Protein AF-A0A0K9PWZ7-F1 (afdb_monomer)

Radius of gyration: 26.38 Å; Cα contacts (8 Å, |Δi|>4): 104; chains: 1; bounding box: 66×53×67 Å

Nearest PDB structures (foldseek):
  2q12-assembly1_A-2  TM=2.811E-01  e=1.860E+00  Homo sapiens
  8jj5-assembly1_D  TM=2.972E-01  e=3.293E+00  Sus scrofa
  8fmv-assembly1_C  TM=2.951E-01  e=6.810E+00  Bacillus subtilis subsp. subtilis str. 168
  8otz-assembly1_DS  TM=2.915E-01  e=9.794E+00  Bos taurus

Solvent-accessible surface area (backbone atoms only — not comparable to full-atom values): 11684 Å² total; per-residue (Å²): 120,65,66,66,55,48,51,56,46,50,56,50,50,56,64,65,70,55,79,84,75,89,66,91,72,95,70,99,66,75,97,72,85,71,94,77,66,79,75,53,70,70,58,53,53,52,50,54,50,50,48,52,54,50,49,54,49,52,51,53,50,52,50,49,54,56,41,49,53,47,51,54,50,41,53,53,51,53,50,50,50,54,47,42,72,76,40,71,59,73,50,72,79,59,38,76,38,62,92,82,46,59,71,67,59,54,52,50,52,52,52,51,44,42,51,29,48,52,34,37,44,53,27,71,72,42,95,54,84,73,27,60,54,37,44,51,50,18,43,52,51,19,49,52,48,23,52,53,46,52,56,56,48,73,70,42,98,65,84,58,75,90,53,50,55,67,29,45,46,47,33,49,54,34,50,52,53,52,51,51,53,48,52,55,53,50,54,51,49,53,51,51,50,54,52,49,55,54,52,57,61,74,78,106

Sequence (204 aa):
MGIFTMMNNLTKIWRRSSPVRESGGRDEGLPLRDDCLPMETQEQEKMVKYFEDKHAKDCRQWRGIFGGILVCYIGFLLYSIIHHVLNPWDLRYHAYFMEYVESSLVIFADILAVMCCIMSIKGLRHGSISYKKWFWYSCYISLFLATFWLYHMTKLPKFRWEIIWLPFGPLSGSGICLYVDHLLTESNKELQLLRNSMYEFKFK

pLDDT: mean 73.45, std 15.53, range [32.03, 90.25]

Structure (mmCIF, N/CA/C/O backbone):
data_AF-A0A0K9PWZ7-F1
#
_entry.id   AF-A0A0K9PWZ7-F1
#
loop_
_atom_site.group_PDB
_atom_site.id
_atom_site.type_symbol
_atom_site.label_atom_id
_atom_site.label_alt_id
_atom_site.label_comp_id
_atom_site.label_asym_id
_atom_site.label_entity_id
_atom_site.label_seq_id
_atom_site.pdbx_PDB_ins_code
_atom_site.Cartn_x
_atom_site.Cartn_y
_atom_site.Cartn_z
_atom_site.occupancy
_atom_site.B_iso_or_equiv
_atom_site.auth_seq_id
_atom_site.auth_comp_id
_atom_site.auth_asym_id
_atom_site.auth_atom_id
_atom_site.pdbx_PDB_model_num
ATOM 1 N N . MET A 1 1 ? -12.912 -13.970 4.716 1.00 42.28 1 MET A N 1
ATOM 2 C CA . MET A 1 1 ? -12.657 -15.192 5.521 1.00 42.28 1 MET A CA 1
ATOM 3 C C . MET A 1 1 ? -12.795 -14.986 7.042 1.00 42.28 1 MET A C 1
ATOM 5 O O . MET A 1 1 ? -13.107 -15.947 7.735 1.00 42.28 1 MET A O 1
ATOM 9 N N . GLY A 1 2 ? -12.586 -13.775 7.589 1.00 46.97 2 GLY A N 1
ATOM 10 C CA . GLY A 1 2 ? -12.630 -13.526 9.045 1.00 46.97 2 GLY A CA 1
ATOM 11 C C . GLY A 1 2 ? -14.024 -13.576 9.687 1.00 46.97 2 GLY A C 1
ATOM 12 O O . GLY A 1 2 ? -14.181 -14.206 10.723 1.00 46.97 2 GLY A O 1
ATOM 13 N N . 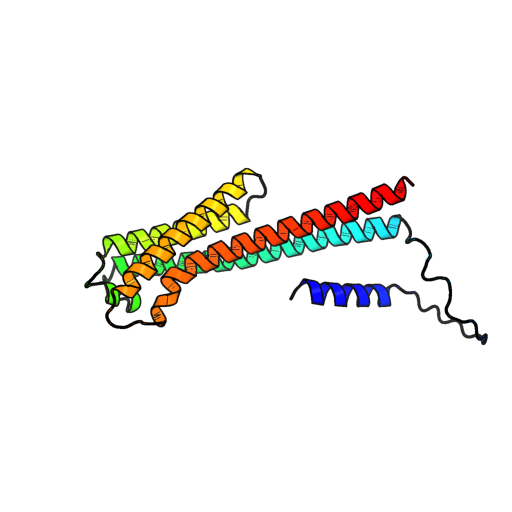ILE A 1 3 ? -15.048 -13.008 9.041 1.00 46.53 3 ILE A N 1
ATOM 14 C CA . ILE A 1 3 ? -16.402 -12.876 9.619 1.00 46.53 3 ILE A CA 1
ATOM 15 C C . ILE A 1 3 ? -17.103 -14.236 9.769 1.00 46.53 3 ILE A C 1
ATOM 17 O O . ILE A 1 3 ? -17.662 -14.531 10.815 1.00 46.53 3 ILE A O 1
ATOM 21 N N . PHE A 1 4 ? -17.003 -15.119 8.770 1.00 38.00 4 PHE A N 1
ATOM 22 C CA . PHE A 1 4 ? -17.637 -16.445 8.829 1.00 38.00 4 PHE A CA 1
ATOM 23 C C . PHE A 1 4 ? -16.992 -17.353 9.888 1.00 38.00 4 PHE A C 1
ATOM 25 O O . PHE A 1 4 ? -17.667 -18.074 10.618 1.00 38.00 4 PHE A O 1
ATOM 32 N N . THR A 1 5 ? -15.668 -17.260 10.032 1.00 47.66 5 THR A N 1
ATOM 33 C CA . THR A 1 5 ? -14.917 -17.985 11.066 1.00 47.66 5 THR A CA 1
ATOM 34 C C . THR A 1 5 ? -15.211 -17.419 12.459 1.00 47.66 5 THR A C 1
ATOM 36 O O . THR A 1 5 ? -15.316 -18.172 13.425 1.00 47.66 5 THR A O 1
ATOM 39 N N . MET A 1 6 ? -15.411 -16.102 12.559 1.00 48.25 6 MET A N 1
ATOM 40 C CA . MET A 1 6 ? -15.840 -15.415 13.776 1.00 48.25 6 MET A CA 1
ATOM 41 C C . MET A 1 6 ? -17.261 -15.829 14.178 1.00 48.25 6 MET A C 1
ATOM 43 O O . MET A 1 6 ? -17.472 -16.169 15.335 1.00 48.25 6 MET A O 1
ATOM 47 N N . MET A 1 7 ? -18.199 -15.929 13.233 1.00 47.44 7 MET A N 1
ATOM 48 C CA . MET A 1 7 ? -19.585 -16.357 13.475 1.00 47.44 7 MET A CA 1
ATOM 49 C C . MET A 1 7 ? -19.691 -17.835 13.889 1.00 47.44 7 MET A C 1
ATOM 51 O O . MET A 1 7 ? -20.443 -18.187 14.801 1.00 47.44 7 MET A O 1
ATOM 55 N N . ASN A 1 8 ? -18.855 -18.699 13.308 1.00 54.28 8 ASN A N 1
ATOM 56 C CA . ASN A 1 8 ? -18.723 -20.091 13.748 1.00 54.28 8 ASN A CA 1
ATOM 57 C C . ASN A 1 8 ? -18.068 -20.221 15.131 1.00 54.28 8 ASN A C 1
ATOM 59 O O . ASN A 1 8 ? -18.405 -21.125 15.890 1.00 54.28 8 ASN A O 1
ATOM 63 N N . ASN A 1 9 ? -17.152 -19.322 15.496 1.00 56.56 9 ASN A N 1
ATOM 64 C CA . ASN A 1 9 ? -16.615 -19.289 16.857 1.00 56.56 9 ASN A CA 1
ATOM 65 C C . ASN A 1 9 ? -17.626 -18.726 17.860 1.00 56.56 9 ASN A C 1
ATOM 67 O O . ASN A 1 9 ? -17.695 -19.239 18.970 1.00 56.56 9 ASN A O 1
ATOM 71 N N . LEU A 1 10 ? -18.438 -17.739 17.471 1.00 57.41 10 LEU A N 1
ATOM 72 C CA . LEU A 1 10 ? -19.523 -17.189 18.290 1.00 57.41 10 LEU A CA 1
ATOM 73 C C . LEU A 1 10 ? -20.546 -18.269 18.648 1.00 57.41 10 LEU A C 1
ATOM 75 O O . LEU A 1 10 ? -20.837 -18.465 19.822 1.00 57.41 10 LEU A O 1
ATOM 79 N N . THR A 1 11 ? -21.008 -19.044 17.665 1.00 56.75 11 THR A N 1
ATOM 80 C CA . THR A 1 11 ? -21.926 -20.177 17.899 1.00 56.75 11 THR A CA 1
ATOM 81 C C . THR A 1 11 ? -21.298 -21.278 18.754 1.00 56.75 11 THR A C 1
ATOM 83 O O . THR A 1 11 ? -21.985 -21.926 19.544 1.00 56.75 11 THR A O 1
ATOM 86 N N . LYS A 1 12 ? -19.982 -21.483 18.645 1.00 59.56 12 LYS A N 1
ATOM 87 C CA . LYS A 1 12 ? -19.250 -22.488 19.425 1.00 59.56 12 LYS A CA 1
ATOM 88 C C . LYS A 1 12 ? -18.986 -22.050 20.867 1.00 59.56 12 LYS A C 1
ATOM 90 O O . LYS A 1 12 ? -19.058 -22.887 21.760 1.00 59.56 12 LYS A O 1
ATOM 95 N N . ILE A 1 13 ? -18.696 -20.769 21.095 1.00 61.53 13 ILE A N 1
ATOM 96 C CA . ILE A 1 13 ? -18.541 -20.175 22.432 1.00 61.53 13 ILE A CA 1
ATOM 97 C C . ILE A 1 13 ? -19.902 -20.127 23.126 1.00 61.53 13 ILE A C 1
ATOM 99 O O . ILE A 1 13 ? -19.994 -20.581 24.260 1.00 61.53 13 ILE A O 1
ATOM 103 N N . TRP A 1 14 ? -20.952 -19.717 22.408 1.00 51.78 14 TRP A N 1
ATOM 104 C CA . TRP A 1 14 ? -22.342 -19.748 22.873 1.00 51.78 14 TRP A CA 1
ATOM 105 C C . TRP A 1 14 ? -22.771 -21.156 23.315 1.00 51.78 14 TRP A C 1
ATOM 107 O O . TRP A 1 14 ? -23.288 -21.335 24.412 1.00 51.78 14 TRP A O 1
ATOM 117 N N . ARG A 1 15 ? -22.434 -22.190 22.528 1.00 47.88 15 ARG A N 1
ATOM 118 C CA . ARG A 1 15 ? -22.699 -23.596 22.890 1.00 47.88 15 ARG A CA 1
ATOM 119 C C . ARG A 1 15 ? -21.893 -24.077 24.106 1.00 47.88 15 ARG A C 1
ATOM 121 O O . ARG A 1 15 ? -22.282 -25.047 24.746 1.00 47.88 15 ARG A O 1
ATOM 128 N N . ARG A 1 16 ? -20.750 -23.450 24.404 1.00 43.00 16 ARG A N 1
ATOM 129 C CA . ARG A 1 16 ? -19.829 -23.865 25.478 1.00 43.00 16 ARG A CA 1
ATOM 130 C C . ARG A 1 16 ? -20.103 -23.160 26.808 1.00 43.00 16 ARG A C 1
ATOM 132 O O . ARG A 1 16 ? -19.699 -23.681 27.840 1.00 43.00 16 ARG A O 1
ATOM 139 N N . SER A 1 17 ? -20.756 -21.998 26.781 1.00 41.19 17 SER A N 1
ATOM 140 C CA . SER A 1 17 ? -21.210 -21.271 27.971 1.00 41.19 17 SER A CA 1
ATOM 141 C C . SER A 1 17 ? -22.552 -21.768 28.515 1.00 41.19 17 SER A C 1
ATOM 143 O O . SER A 1 17 ? -22.877 -21.437 29.648 1.00 41.19 17 SER A O 1
ATOM 145 N N . SER A 1 18 ? -23.313 -22.578 27.764 1.00 39.69 18 SER A N 1
ATOM 146 C CA . SER A 1 18 ? -24.487 -23.271 28.309 1.00 39.69 18 SER A CA 1
ATOM 147 C C . SER A 1 18 ? -24.054 -24.268 29.392 1.00 39.69 18 SER A C 1
ATOM 149 O O . SER A 1 18 ? -23.325 -25.218 29.083 1.00 39.69 18 SER A O 1
ATOM 151 N N . PRO A 1 19 ? -24.492 -24.101 30.651 1.00 39.91 19 PRO A N 1
ATOM 152 C CA . PRO A 1 19 ? -24.211 -25.064 31.697 1.00 39.91 19 PRO A CA 1
ATOM 153 C C . PRO A 1 19 ? -25.070 -26.303 31.437 1.00 39.91 19 PRO A C 1
ATOM 155 O O . PRO A 1 19 ? -26.262 -26.324 31.735 1.00 39.91 19 PRO A O 1
ATOM 158 N N . VAL A 1 20 ? -24.471 -27.357 30.880 1.00 42.38 20 VAL A N 1
ATOM 159 C CA . VAL A 1 20 ? -25.064 -28.699 30.928 1.00 42.38 20 VAL A CA 1
ATOM 160 C C . VAL A 1 20 ? -24.989 -29.149 32.381 1.00 42.38 20 VAL A C 1
ATOM 162 O O . VAL A 1 20 ? -23.991 -29.700 32.841 1.00 42.38 20 VAL A O 1
ATOM 165 N N . ARG A 1 21 ? -26.034 -28.825 33.139 1.00 37.34 21 ARG A N 1
ATOM 166 C CA . ARG A 1 21 ? -26.238 -29.323 34.491 1.00 37.34 21 ARG A CA 1
ATOM 167 C C . ARG A 1 21 ? -26.750 -30.755 34.351 1.00 37.34 21 ARG A C 1
ATOM 169 O O . ARG A 1 21 ? -27.938 -30.975 34.143 1.00 37.34 21 ARG A O 1
ATOM 176 N N . GLU A 1 22 ? -25.832 -31.720 34.403 1.00 42.28 22 GLU A N 1
ATOM 177 C CA . GLU A 1 22 ? -26.170 -33.125 34.638 1.00 42.28 22 GLU A CA 1
ATOM 178 C C . GLU A 1 22 ? -26.977 -33.213 35.938 1.00 42.28 22 GLU A C 1
ATOM 180 O O . GLU A 1 22 ? -26.445 -33.075 37.037 1.00 42.28 22 GLU A O 1
ATOM 185 N N . SER A 1 23 ? -28.282 -33.425 35.818 1.00 32.03 23 SER A N 1
ATOM 186 C CA . SER A 1 23 ? -29.089 -33.963 36.902 1.00 32.03 23 SER A CA 1
ATOM 187 C C . SER A 1 23 ? -30.012 -34.997 36.291 1.00 32.03 23 SER A C 1
ATOM 189 O O . SER A 1 23 ? -30.939 -34.670 35.555 1.00 32.03 23 SER A O 1
ATOM 191 N N . GLY A 1 24 ? -29.705 -36.263 36.565 1.00 36.47 24 GLY A N 1
ATOM 192 C CA . GLY A 1 24 ? -30.582 -37.373 36.243 1.00 36.47 24 GLY A CA 1
ATOM 193 C C . GLY A 1 24 ? -31.938 -37.201 36.922 1.00 36.47 24 GLY A C 1
ATOM 194 O O . GLY A 1 24 ? -32.027 -36.769 38.070 1.00 36.47 24 GLY A O 1
ATOM 195 N N . GLY A 1 25 ? -32.990 -37.557 36.197 1.00 32.59 25 GLY A N 1
ATOM 196 C CA . GLY A 1 25 ? -34.355 -37.526 36.697 1.00 32.59 25 GLY A CA 1
ATOM 197 C C . GLY A 1 25 ? -35.323 -37.388 35.540 1.00 32.59 25 GLY A C 1
ATOM 198 O O . GLY A 1 25 ? -35.406 -36.333 34.932 1.00 32.59 25 GLY A O 1
ATOM 199 N N . ARG A 1 26 ? -36.000 -38.494 35.224 1.00 40.16 26 ARG A N 1
ATOM 200 C CA . ARG A 1 26 ? -37.183 -38.558 34.364 1.00 40.16 26 ARG A CA 1
ATOM 201 C C . ARG A 1 26 ? -38.105 -37.374 34.647 1.00 40.16 26 ARG A C 1
ATOM 203 O O . ARG A 1 26 ? -38.564 -37.267 35.773 1.00 40.16 26 ARG A O 1
ATOM 210 N N . ASP A 1 27 ? -38.361 -36.557 33.635 1.00 35.66 27 ASP A N 1
ATOM 211 C CA . ASP A 1 27 ? -39.697 -36.078 33.293 1.00 35.66 27 ASP A CA 1
ATOM 212 C C . ASP A 1 27 ? -39.654 -35.442 31.900 1.00 35.66 27 ASP A C 1
ATOM 214 O O . ASP A 1 27 ? -38.794 -34.623 31.572 1.00 35.66 27 ASP A O 1
ATOM 218 N N . GLU A 1 28 ? -40.568 -35.898 31.050 1.00 43.00 28 GLU A N 1
ATOM 219 C CA . GLU A 1 28 ? -40.783 -35.435 29.685 1.00 43.00 28 GLU A CA 1
ATOM 220 C C . GLU A 1 28 ? -41.393 -34.024 29.709 1.00 43.00 28 GLU A C 1
ATOM 222 O O . GLU A 1 28 ? -42.597 -33.832 29.562 1.00 43.00 28 GLU A O 1
ATOM 227 N N . GLY A 1 29 ? -40.552 -33.015 29.933 1.00 35.50 29 GLY A N 1
ATOM 228 C CA . GLY A 1 29 ? -40.880 -31.605 29.747 1.00 35.50 29 GLY A CA 1
ATOM 229 C C . GLY A 1 29 ? -40.229 -31.086 28.468 1.00 35.50 29 GLY A C 1
ATOM 230 O O . GLY A 1 29 ? -39.007 -31.091 28.347 1.00 35.50 29 GLY A O 1
ATOM 231 N N . LEU A 1 30 ? -41.042 -30.656 27.502 1.00 38.50 30 LEU A N 1
ATOM 232 C CA . LEU A 1 30 ? -40.606 -29.978 26.274 1.00 38.50 30 LEU A CA 1
ATOM 233 C C . LEU A 1 30 ? -39.556 -28.886 26.580 1.00 38.50 30 LEU A C 1
ATOM 235 O O . LEU A 1 30 ? -39.732 -28.166 27.565 1.00 38.50 30 LEU A O 1
ATOM 239 N N . PRO A 1 31 ? -38.518 -28.682 25.736 1.00 41.91 31 PRO A N 1
ATOM 240 C CA . PRO A 1 31 ? -37.543 -27.612 25.913 1.00 41.91 31 PRO A CA 1
ATOM 241 C C . PRO A 1 31 ? -38.187 -26.303 25.458 1.00 41.91 31 PRO A C 1
ATOM 243 O O . PRO A 1 31 ? -37.906 -25.767 24.390 1.00 41.91 31 PRO A O 1
ATOM 246 N N . LEU A 1 32 ? -39.141 -25.817 26.235 1.00 45.31 32 LEU A N 1
ATOM 247 C CA . LEU A 1 32 ? -39.632 -24.465 26.112 1.00 45.31 32 LEU A CA 1
ATOM 248 C C . LEU A 1 32 ? -39.287 -23.761 27.411 1.00 45.31 32 LEU A C 1
ATOM 250 O O . LEU A 1 32 ? -39.756 -24.168 28.472 1.00 45.31 32 LEU A O 1
ATOM 254 N N . ARG A 1 33 ? -38.608 -22.619 27.254 1.00 43.66 33 ARG A N 1
ATOM 255 C CA . ARG A 1 33 ? -38.757 -21.447 28.126 1.00 43.66 33 ARG A CA 1
ATOM 256 C C . ARG A 1 33 ? -37.735 -21.280 29.258 1.00 43.66 33 ARG A C 1
ATOM 258 O O . ARG A 1 33 ? -38.123 -20.863 30.335 1.00 43.66 33 ARG A O 1
ATOM 265 N N . ASP A 1 34 ? -36.446 -21.474 28.978 1.00 40.88 34 ASP A N 1
ATOM 266 C CA . ASP A 1 34 ? -35.377 -20.791 29.742 1.00 40.88 34 ASP A CA 1
ATOM 267 C C . ASP A 1 34 ? -34.297 -20.121 28.862 1.00 40.88 34 ASP A C 1
ATOM 269 O O . ASP A 1 34 ? -33.540 -19.282 29.340 1.00 40.88 34 ASP A O 1
ATOM 273 N N . ASP A 1 35 ? -34.302 -20.346 27.542 1.00 46.81 35 ASP A N 1
ATOM 274 C CA . ASP A 1 35 ? -33.387 -19.689 26.583 1.00 46.81 35 ASP A CA 1
ATOM 275 C C . ASP A 1 35 ? -33.685 -18.190 26.340 1.00 46.81 35 ASP A C 1
ATOM 277 O O . ASP A 1 35 ? -33.050 -17.544 25.507 1.00 46.81 35 ASP A O 1
ATOM 281 N N . CYS A 1 36 ? -34.673 -17.626 27.043 1.00 47.34 36 CYS A N 1
ATOM 282 C CA . CYS A 1 36 ? -35.174 -16.261 26.851 1.00 47.34 36 CYS A CA 1
ATOM 283 C C . CYS A 1 36 ? -34.948 -15.341 28.062 1.00 47.34 36 CYS A C 1
ATOM 285 O O . CYS A 1 36 ? -35.528 -14.254 28.109 1.00 47.34 36 CYS A O 1
ATOM 287 N N . LEU A 1 37 ? -34.144 -15.750 29.047 1.00 51.44 37 LEU A N 1
ATOM 288 C CA . LEU A 1 37 ? -33.744 -14.841 30.119 1.00 51.44 37 LEU A CA 1
ATOM 289 C C . LEU A 1 37 ? -32.800 -13.769 29.546 1.00 51.44 37 LEU A C 1
ATOM 291 O O . LEU A 1 37 ? -31.805 -14.118 28.907 1.00 51.44 37 LEU A O 1
ATOM 295 N N . PRO A 1 38 ? -33.106 -12.469 29.727 1.00 55.72 38 PRO A N 1
ATOM 296 C CA . PRO A 1 38 ? -32.216 -11.407 29.285 1.00 55.72 38 PRO A CA 1
ATOM 297 C C . PRO A 1 38 ? -30.858 -11.606 29.959 1.00 55.72 38 PRO A C 1
ATOM 299 O O . PRO A 1 38 ? -30.777 -11.758 31.177 1.00 55.72 38 PRO A O 1
ATOM 302 N N . MET A 1 39 ? -29.807 -11.656 29.142 1.00 62.41 39 MET A N 1
ATOM 303 C CA . MET A 1 39 ? -28.436 -11.872 29.595 1.00 62.41 39 MET A CA 1
ATOM 304 C C . MET A 1 39 ? -28.080 -10.878 30.705 1.00 62.41 39 MET A C 1
ATOM 306 O O . MET A 1 39 ? -28.424 -9.696 30.627 1.00 62.41 39 MET A O 1
ATOM 310 N N . GLU A 1 40 ? -27.403 -11.356 31.748 1.00 68.31 40 GLU A N 1
ATOM 311 C CA . GLU A 1 40 ? -27.068 -10.530 32.902 1.00 68.31 40 GLU A CA 1
ATOM 312 C C . GLU A 1 40 ? -26.187 -9.346 32.464 1.00 68.31 40 GLU A C 1
ATOM 314 O O . GLU A 1 40 ? -25.235 -9.496 31.691 1.00 68.31 40 GLU A O 1
ATOM 319 N N . THR A 1 41 ? -26.489 -8.141 32.952 1.00 70.12 41 THR A N 1
ATOM 320 C CA . THR A 1 41 ? -25.891 -6.886 32.454 1.00 70.12 41 THR A CA 1
ATOM 321 C C . THR A 1 41 ? -24.362 -6.873 32.594 1.00 70.12 41 THR A C 1
ATOM 323 O O . THR A 1 41 ? -23.651 -6.312 31.762 1.00 70.12 41 THR A O 1
ATOM 326 N N . GLN A 1 42 ? -23.844 -7.550 33.623 1.00 72.44 42 GLN A N 1
ATOM 327 C CA . GLN A 1 42 ? -22.413 -7.759 33.855 1.00 72.44 42 GLN A CA 1
ATOM 328 C C . GLN A 1 42 ? -21.752 -8.652 32.796 1.00 72.44 42 GLN A C 1
ATOM 330 O O . GLN A 1 42 ? -20.606 -8.408 32.411 1.00 72.44 42 GLN A O 1
ATOM 335 N N . GLU A 1 43 ? -22.438 -9.697 32.335 1.00 74.75 43 GLU A N 1
ATOM 336 C CA . GLU A 1 43 ? -21.924 -10.602 31.303 1.00 74.75 43 GLU A CA 1
ATOM 337 C C . GLU A 1 43 ? -21.914 -9.922 29.933 1.00 74.75 43 GLU A C 1
ATOM 339 O O . GLU A 1 43 ? -20.943 -10.051 29.182 1.00 74.75 43 GLU A O 1
ATOM 344 N N . GLN A 1 44 ? -22.932 -9.108 29.650 1.00 71.88 44 GLN A N 1
ATOM 345 C CA . GLN A 1 44 ? -23.012 -8.318 28.425 1.00 71.88 44 GLN A CA 1
ATOM 346 C C . GLN A 1 44 ? -21.892 -7.263 28.342 1.00 71.88 44 GLN A C 1
ATOM 348 O O . GLN A 1 44 ? -21.214 -7.173 27.318 1.00 71.88 44 GLN A O 1
ATOM 353 N N . GLU A 1 45 ? -21.616 -6.523 29.424 1.00 79.19 45 GLU A N 1
ATOM 354 C CA . GLU A 1 45 ? -20.512 -5.546 29.466 1.00 79.19 45 GLU A CA 1
ATOM 355 C C . GLU A 1 45 ? -19.135 -6.222 29.297 1.00 79.19 45 GLU A C 1
ATOM 357 O O . GLU A 1 45 ? -18.273 -5.721 28.564 1.00 79.19 45 GLU A O 1
ATOM 362 N N . LYS A 1 46 ? -18.928 -7.397 29.913 1.00 82.38 46 LYS A N 1
ATOM 363 C CA . LYS A 1 46 ? -17.702 -8.200 29.734 1.00 82.38 46 LYS A CA 1
ATOM 364 C C . LYS A 1 46 ? -17.540 -8.670 28.290 1.00 82.38 46 LYS A C 1
ATOM 366 O O . LYS A 1 46 ? -16.425 -8.645 27.766 1.00 82.38 46 LYS A O 1
ATOM 371 N N . MET A 1 47 ? -18.634 -9.068 27.645 1.00 80.81 47 MET A N 1
ATOM 372 C CA . MET A 1 47 ? -18.631 -9.510 26.255 1.00 80.81 47 MET A CA 1
ATOM 373 C C . MET A 1 47 ? -18.292 -8.360 25.294 1.00 80.81 47 MET A C 1
ATOM 375 O O . MET A 1 47 ? -17.425 -8.523 24.436 1.00 80.81 47 MET A O 1
ATOM 379 N N . VAL A 1 48 ? -18.894 -7.178 25.477 1.00 82.12 48 VAL A N 1
ATOM 380 C CA . VAL A 1 48 ? -18.576 -5.977 24.679 1.00 82.12 48 VAL A CA 1
ATOM 381 C C . VAL A 1 48 ? -17.104 -5.599 24.833 1.00 82.12 48 VAL A C 1
ATOM 383 O O . VAL A 1 48 ? -16.411 -5.403 23.835 1.00 82.12 48 VAL A O 1
ATOM 386 N N . LYS A 1 49 ? -16.591 -5.574 26.067 1.00 81.88 49 LYS A N 1
ATOM 387 C CA . LYS A 1 49 ? -15.181 -5.259 26.332 1.00 8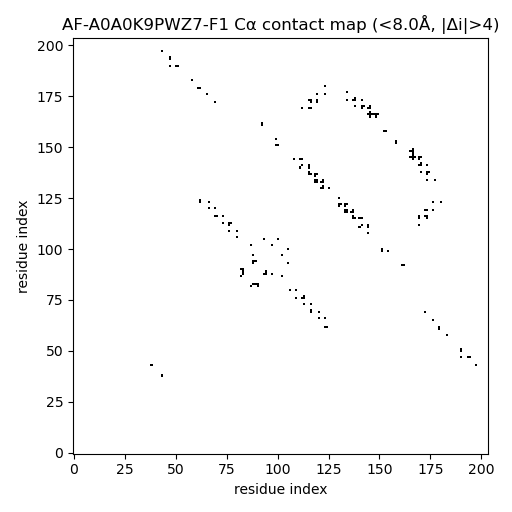1.88 49 LYS A CA 1
ATOM 388 C C . LYS A 1 49 ? -14.228 -6.280 25.709 1.00 81.88 49 LYS A C 1
ATOM 390 O O . LYS A 1 49 ? -13.222 -5.905 25.113 1.00 81.88 49 LYS A O 1
ATOM 395 N N . TYR A 1 50 ? -14.569 -7.567 25.786 1.00 83.81 50 TYR A N 1
ATOM 396 C CA . TYR A 1 50 ? -13.823 -8.620 25.100 1.00 83.81 50 TYR A CA 1
ATOM 397 C C . TYR A 1 50 ? -13.775 -8.386 23.583 1.00 83.81 50 TYR A C 1
ATOM 399 O O . TYR A 1 50 ? -12.718 -8.558 22.971 1.00 83.81 50 TYR A O 1
ATOM 407 N N . PHE A 1 51 ? -14.885 -7.962 22.970 1.00 79.94 51 PHE A N 1
ATOM 408 C CA . PHE A 1 51 ? -14.917 -7.643 21.544 1.00 79.94 51 PHE A CA 1
ATOM 409 C C . PHE A 1 51 ? -14.082 -6.416 21.192 1.00 79.94 51 PHE A C 1
ATOM 411 O O . PHE A 1 51 ? -13.342 -6.476 20.213 1.00 79.94 51 PHE A O 1
ATOM 418 N N . GLU A 1 52 ? -14.140 -5.346 21.985 1.00 84.00 52 GLU A N 1
ATOM 419 C CA . GLU A 1 52 ? -13.303 -4.158 21.780 1.00 84.00 52 GLU A CA 1
ATOM 420 C C . GLU A 1 52 ? -11.809 -4.519 21.825 1.00 84.00 52 GLU A C 1
ATOM 422 O O . GLU A 1 52 ? -11.060 -4.184 20.901 1.00 84.00 52 GLU A O 1
ATOM 427 N N . ASP A 1 53 ? -11.384 -5.276 22.841 1.00 84.00 53 ASP A N 1
ATOM 428 C CA . ASP A 1 53 ? -9.989 -5.697 23.007 1.00 84.00 53 ASP A CA 1
ATOM 429 C C . ASP A 1 53 ? -9.534 -6.631 21.876 1.00 84.00 53 ASP A C 1
ATOM 431 O O . ASP A 1 53 ? -8.438 -6.480 21.313 1.00 84.00 53 ASP A O 1
ATOM 435 N N . LYS A 1 54 ? -10.384 -7.594 21.501 1.00 84.31 54 LYS A N 1
ATOM 436 C CA . LYS A 1 54 ? -10.098 -8.541 20.420 1.00 84.31 54 LYS A CA 1
ATOM 437 C C . LYS A 1 54 ? -10.020 -7.835 19.069 1.00 84.31 54 LYS A C 1
ATOM 439 O O . LYS A 1 54 ? -9.063 -8.058 18.325 1.00 84.31 54 LYS A O 1
ATOM 444 N N . HIS A 1 55 ? -10.964 -6.943 18.789 1.00 80.38 55 HIS A N 1
ATOM 445 C CA . HIS A 1 55 ? -10.983 -6.131 17.581 1.00 80.38 55 HIS A CA 1
ATOM 446 C C . HIS A 1 55 ? -9.752 -5.222 17.511 1.00 80.38 55 HIS A C 1
ATOM 448 O O . HIS A 1 55 ? -9.060 -5.212 16.495 1.00 80.38 55 HIS A O 1
ATOM 454 N N . ALA A 1 56 ? -9.394 -4.526 18.595 1.00 78.81 56 ALA A N 1
ATOM 455 C CA . ALA A 1 56 ? -8.210 -3.666 18.636 1.00 78.81 56 ALA A CA 1
ATOM 456 C C . ALA A 1 56 ? -6.909 -4.445 18.367 1.00 78.81 56 ALA A C 1
ATOM 458 O O . ALA A 1 56 ? -5.999 -3.941 17.693 1.00 78.81 56 ALA A O 1
ATOM 459 N N . LYS A 1 57 ? -6.821 -5.685 18.863 1.00 82.44 57 LYS A N 1
ATOM 460 C CA . LYS A 1 57 ? -5.688 -6.580 18.612 1.00 82.44 57 LYS A CA 1
ATOM 461 C C . LYS A 1 57 ? -5.626 -7.024 17.152 1.00 82.44 57 LYS A C 1
ATOM 463 O O . LYS A 1 57 ? -4.568 -6.883 16.536 1.00 82.44 57 LYS A O 1
ATOM 468 N N . ASP A 1 58 ? -6.738 -7.495 16.598 1.00 80.88 58 ASP A N 1
ATOM 469 C CA . ASP A 1 58 ? -6.807 -7.956 15.208 1.00 80.88 58 ASP A CA 1
ATOM 470 C C . ASP A 1 58 ? -6.529 -6.786 14.244 1.00 80.88 58 ASP A C 1
ATOM 472 O O . ASP A 1 58 ? -5.721 -6.920 13.323 1.00 80.88 58 ASP A O 1
ATOM 476 N N . CYS A 1 59 ? -7.065 -5.593 14.529 1.00 81.50 59 CYS A N 1
ATOM 477 C CA . CYS A 1 59 ? -6.749 -4.360 13.804 1.00 81.50 59 CYS A CA 1
ATOM 478 C C . CYS A 1 59 ? -5.245 -4.087 13.744 1.00 81.50 59 CYS A C 1
ATOM 480 O O . CYS A 1 59 ? -4.678 -3.817 12.683 1.00 81.50 59 CYS A O 1
ATOM 482 N N . ARG A 1 60 ? -4.587 -4.128 14.907 1.00 81.69 60 ARG A N 1
ATOM 483 C CA . ARG A 1 60 ? -3.158 -3.833 15.025 1.00 81.69 60 ARG A CA 1
ATOM 484 C C . ARG A 1 60 ? -2.314 -4.873 14.291 1.00 81.69 60 ARG A C 1
ATOM 486 O O . ARG A 1 60 ? -1.337 -4.501 13.644 1.00 81.69 60 ARG A O 1
ATOM 493 N N . GLN A 1 61 ? -2.701 -6.145 14.364 1.00 85.75 61 GLN A N 1
ATOM 494 C CA . GLN A 1 61 ? -2.025 -7.235 13.661 1.00 85.75 61 GLN A CA 1
ATOM 495 C C . GLN A 1 61 ? -2.122 -7.070 12.143 1.00 85.75 61 GLN A C 1
ATOM 497 O O . GLN A 1 61 ? -1.090 -7.075 11.473 1.00 85.75 61 GLN A O 1
ATOM 502 N N . TRP A 1 62 ? -3.320 -6.839 11.601 1.00 83.94 62 TRP A N 1
ATOM 503 C CA . TRP A 1 62 ? -3.507 -6.649 10.160 1.00 83.94 62 TRP A CA 1
ATOM 504 C C . TRP A 1 62 ? -2.779 -5.412 9.635 1.00 83.94 62 TRP A C 1
ATOM 506 O O . TRP A 1 62 ? -2.083 -5.496 8.622 1.00 83.94 62 TRP A O 1
ATOM 516 N N . ARG A 1 63 ? -2.844 -4.287 10.361 1.00 85.00 63 ARG A N 1
ATOM 517 C CA . ARG A 1 63 ? -2.065 -3.085 10.021 1.00 85.00 63 ARG A CA 1
ATOM 518 C C . ARG A 1 63 ? -0.556 -3.360 10.001 1.00 85.00 63 ARG A C 1
ATOM 520 O O . ARG A 1 63 ? 0.146 -2.861 9.125 1.00 85.00 63 ARG A O 1
ATOM 527 N N . GLY A 1 64 ? -0.059 -4.175 10.933 1.00 85.25 64 GLY A N 1
ATOM 528 C CA . GLY A 1 64 ? 1.345 -4.585 10.985 1.00 85.25 64 GLY A CA 1
ATOM 529 C C . GLY A 1 64 ? 1.766 -5.461 9.803 1.00 85.25 64 GLY A C 1
ATOM 530 O O . GLY A 1 64 ? 2.785 -5.179 9.178 1.00 85.25 64 GLY A O 1
ATOM 531 N N . ILE A 1 65 ? 0.970 -6.480 9.465 1.00 88.69 65 ILE A N 1
ATOM 532 C CA . ILE A 1 65 ? 1.266 -7.416 8.367 1.00 88.69 65 ILE A CA 1
ATOM 533 C C . ILE A 1 65 ? 1.323 -6.675 7.026 1.00 88.69 65 ILE 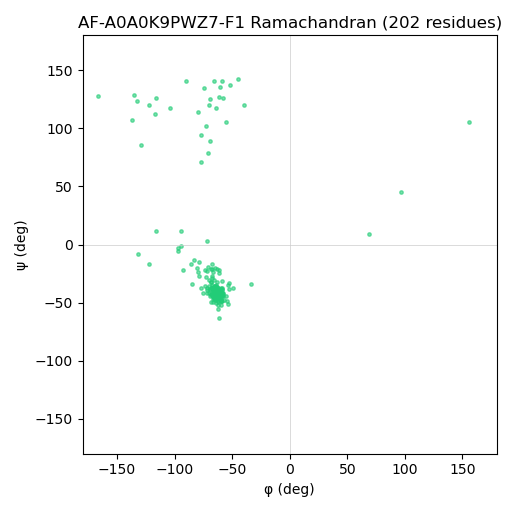A C 1
ATOM 535 O O . ILE A 1 65 ? 2.324 -6.769 6.316 1.00 88.69 65 ILE A O 1
ATOM 539 N N . PHE A 1 66 ? 0.294 -5.888 6.696 1.00 85.75 66 PHE A N 1
ATOM 540 C CA . PHE A 1 66 ? 0.259 -5.148 5.430 1.00 85.75 66 PHE A CA 1
ATOM 541 C C . PHE A 1 66 ? 1.322 -4.048 5.363 1.00 85.75 66 PHE A C 1
ATOM 543 O O . PHE A 1 66 ? 1.960 -3.873 4.325 1.00 85.75 66 PHE A O 1
ATOM 550 N N . GLY A 1 67 ? 1.571 -3.352 6.478 1.00 87.06 67 GLY A N 1
ATOM 551 C CA . GLY A 1 67 ? 2.674 -2.399 6.572 1.00 87.06 67 GLY A CA 1
ATOM 552 C C . GLY A 1 67 ? 4.032 -3.061 6.321 1.00 87.06 67 GLY A C 1
ATOM 553 O O . GLY A 1 67 ? 4.841 -2.518 5.575 1.00 87.06 67 GLY A O 1
ATOM 554 N N . GLY A 1 68 ? 4.264 -4.251 6.883 1.00 88.69 68 GLY A N 1
ATOM 555 C CA . GLY A 1 68 ? 5.486 -5.028 6.669 1.00 88.69 68 GLY A CA 1
ATOM 556 C C . GLY A 1 68 ? 5.681 -5.449 5.212 1.00 88.69 68 GLY A C 1
ATOM 557 O O . GLY A 1 68 ? 6.758 -5.237 4.660 1.00 88.69 68 GLY A O 1
ATOM 558 N N . ILE A 1 69 ? 4.628 -5.956 4.561 1.00 88.75 69 ILE A N 1
ATOM 559 C CA . ILE A 1 69 ? 4.663 -6.324 3.134 1.00 88.75 69 ILE A CA 1
ATOM 560 C C . ILE A 1 69 ? 5.038 -5.112 2.267 1.00 88.75 69 ILE A C 1
ATOM 562 O O . ILE A 1 69 ? 5.900 -5.224 1.395 1.00 88.75 69 ILE A O 1
ATOM 566 N N . LEU A 1 70 ? 4.451 -3.938 2.533 1.00 86.56 70 LEU A N 1
ATOM 567 C CA . LEU A 1 70 ? 4.792 -2.707 1.814 1.00 86.56 70 LEU A CA 1
ATOM 568 C C . LEU A 1 70 ? 6.236 -2.254 2.053 1.00 86.56 70 LEU A C 1
ATOM 570 O O . LEU A 1 70 ? 6.871 -1.754 1.130 1.00 86.56 70 LEU A O 1
ATOM 574 N N . VAL A 1 71 ? 6.773 -2.428 3.262 1.00 89.19 71 VAL A N 1
ATOM 575 C CA . VAL A 1 71 ? 8.184 -2.117 3.547 1.00 89.19 71 VAL A CA 1
ATOM 576 C C . VAL A 1 71 ? 9.113 -3.037 2.755 1.00 89.19 71 VAL A C 1
ATOM 578 O O . VAL A 1 71 ? 10.066 -2.552 2.147 1.00 89.19 71 VAL A O 1
ATOM 581 N N . CYS A 1 72 ? 8.821 -4.339 2.700 1.00 90.06 72 CYS A N 1
ATOM 582 C CA . CYS A 1 72 ? 9.572 -5.275 1.860 1.00 90.06 72 CYS A CA 1
ATOM 583 C C . CYS A 1 72 ? 9.513 -4.870 0.380 1.00 90.06 72 CYS A C 1
ATOM 585 O O . CYS A 1 72 ? 10.537 -4.879 -0.302 1.00 90.06 72 CYS A O 1
ATOM 587 N N . TYR A 1 73 ? 8.340 -4.449 -0.095 1.00 87.19 73 TYR A N 1
ATOM 588 C CA . TYR A 1 73 ? 8.161 -3.958 -1.459 1.00 87.19 73 TYR A CA 1
ATOM 589 C C . TYR A 1 73 ? 8.968 -2.680 -1.742 1.00 87.19 73 TYR A C 1
ATOM 591 O O . TYR A 1 73 ? 9.638 -2.594 -2.767 1.00 87.19 73 TYR A O 1
ATOM 599 N N . ILE A 1 74 ? 8.993 -1.717 -0.812 1.00 88.62 74 ILE A N 1
ATOM 600 C CA . ILE A 1 74 ? 9.855 -0.526 -0.914 1.00 88.62 74 ILE A CA 1
ATOM 601 C C . ILE A 1 74 ? 11.329 -0.930 -1.006 1.00 88.62 74 ILE A C 1
ATOM 603 O O . ILE A 1 74 ? 12.054 -0.383 -1.831 1.00 88.62 74 ILE A O 1
ATOM 607 N N . GLY A 1 75 ? 11.775 -1.888 -0.188 1.00 88.38 75 GLY A N 1
ATOM 608 C CA . GLY A 1 75 ? 13.149 -2.394 -0.239 1.00 88.38 75 GLY A CA 1
ATOM 609 C C . GLY A 1 75 ? 13.504 -2.979 -1.607 1.00 88.38 75 GLY A C 1
ATOM 610 O O . GLY A 1 75 ? 14.566 -2.676 -2.147 1.00 88.38 75 GLY A O 1
ATOM 611 N N . PHE A 1 76 ? 12.585 -3.744 -2.200 1.00 87.25 76 PHE A N 1
ATOM 612 C CA . PHE A 1 76 ? 12.738 -4.269 -3.556 1.00 87.25 76 PHE A CA 1
ATOM 613 C C . PHE A 1 76 ? 12.828 -3.150 -4.609 1.00 87.25 76 PHE A C 1
ATOM 615 O O . PHE A 1 76 ? 13.720 -3.179 -5.454 1.00 87.25 76 PHE A O 1
ATOM 622 N N . LEU A 1 77 ? 11.963 -2.132 -4.531 1.00 84.75 77 LEU A N 1
ATOM 623 C CA . LEU A 1 77 ? 12.000 -0.984 -5.447 1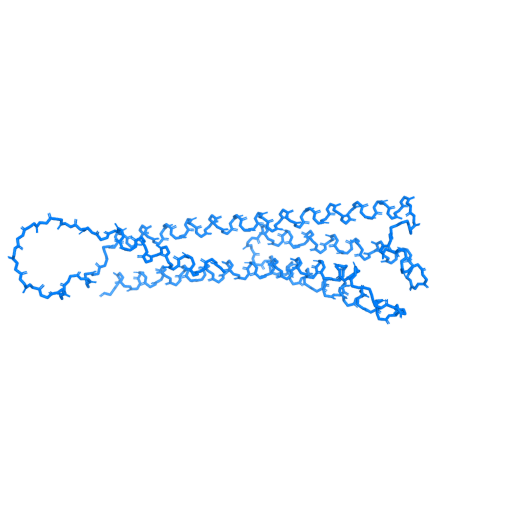.00 84.75 77 LEU A CA 1
ATOM 624 C C . LEU A 1 77 ? 13.295 -0.176 -5.313 1.00 84.75 77 LEU A C 1
ATOM 626 O O . LEU A 1 77 ? 13.896 0.188 -6.317 1.00 84.75 77 LEU A O 1
ATOM 630 N N . LEU A 1 78 ? 13.761 0.072 -4.088 1.00 86.81 78 LEU A N 1
ATOM 631 C CA . LEU A 1 78 ? 15.024 0.775 -3.848 1.00 86.81 78 LEU A CA 1
ATOM 632 C C . LEU A 1 78 ? 16.216 -0.005 -4.401 1.00 86.81 78 LEU A C 1
ATOM 634 O O . LEU A 1 78 ? 17.088 0.586 -5.036 1.00 86.81 78 LEU A O 1
ATOM 638 N N . TYR A 1 79 ? 16.235 -1.323 -4.204 1.00 85.69 79 TYR A N 1
ATOM 639 C CA . TYR A 1 79 ? 17.244 -2.187 -4.808 1.00 85.69 79 TYR A CA 1
ATOM 640 C C . TYR A 1 79 ? 17.203 -2.105 -6.340 1.00 85.69 79 TYR A C 1
ATOM 642 O O . TYR A 1 79 ? 18.248 -1.932 -6.964 1.00 85.69 79 TYR A O 1
ATOM 650 N N . SER A 1 80 ? 16.006 -2.140 -6.936 1.00 82.56 80 SER A N 1
ATOM 651 C CA . SER A 1 80 ? 15.815 -1.985 -8.383 1.00 82.56 80 SER A CA 1
ATOM 652 C C . SER A 1 80 ? 16.352 -0.644 -8.894 1.00 82.56 80 SER A C 1
ATOM 654 O O . SER A 1 80 ? 17.073 -0.623 -9.887 1.00 82.56 80 SER A O 1
ATOM 656 N N . ILE A 1 81 ? 16.075 0.466 -8.198 1.00 83.19 81 ILE A N 1
ATOM 657 C CA . ILE A 1 81 ? 16.579 1.803 -8.560 1.00 83.19 81 ILE A CA 1
ATOM 658 C C . ILE A 1 81 ? 18.108 1.839 -8.494 1.00 83.19 81 ILE A C 1
ATOM 660 O O . ILE A 1 81 ? 18.751 2.284 -9.442 1.00 83.19 81 ILE A O 1
ATOM 664 N N . ILE A 1 82 ? 18.702 1.359 -7.395 1.00 81.94 82 ILE A N 1
ATOM 665 C CA . ILE A 1 82 ? 20.163 1.342 -7.219 1.00 81.94 82 ILE A CA 1
ATOM 666 C C . ILE A 1 82 ? 20.816 0.499 -8.317 1.00 81.94 82 ILE A C 1
ATOM 668 O O . ILE A 1 82 ? 21.790 0.934 -8.929 1.00 81.94 82 ILE A O 1
ATOM 672 N N . HIS A 1 83 ? 20.260 -0.678 -8.608 1.00 78.88 83 HIS A N 1
ATOM 673 C CA . HIS A 1 83 ? 20.771 -1.547 -9.661 1.00 78.88 83 HIS A CA 1
ATOM 674 C C . HIS A 1 83 ? 20.640 -0.907 -11.050 1.00 78.88 83 HIS A C 1
ATOM 676 O O . HIS A 1 83 ? 21.558 -1.014 -11.857 1.00 78.88 83 HIS A O 1
ATOM 682 N N . HIS A 1 84 ? 19.533 -0.213 -11.325 1.00 77.12 84 HIS A N 1
ATOM 683 C CA . HIS A 1 84 ? 19.306 0.476 -12.599 1.00 77.12 84 HIS A CA 1
ATOM 684 C C . HIS A 1 84 ? 20.235 1.685 -12.792 1.00 77.12 84 HIS A C 1
ATOM 686 O O . HIS A 1 84 ? 20.645 1.966 -13.914 1.00 77.12 84 HIS A O 1
ATOM 692 N N . VAL A 1 85 ? 20.610 2.378 -11.710 1.00 75.44 85 VAL A N 1
ATOM 693 C CA . VAL A 1 85 ? 21.596 3.475 -11.745 1.00 75.44 85 VAL A CA 1
ATOM 694 C C . VAL A 1 85 ? 23.019 2.951 -11.962 1.00 75.44 85 VAL A C 1
ATOM 696 O O . VAL A 1 85 ? 23.787 3.574 -12.690 1.00 75.44 85 VAL A O 1
ATOM 699 N N . LEU A 1 86 ? 23.377 1.823 -11.339 1.00 77.62 86 LEU A N 1
ATOM 700 C CA . LEU A 1 86 ? 24.718 1.237 -11.448 1.00 77.62 86 LEU A CA 1
ATOM 701 C C . LEU A 1 86 ? 24.948 0.530 -12.791 1.00 77.62 86 LEU A C 1
ATOM 703 O O . LEU A 1 86 ? 26.012 0.690 -13.381 1.00 77.62 86 LEU A O 1
ATOM 707 N N . ASN A 1 87 ? 23.955 -0.221 -13.276 1.00 74.69 87 ASN A N 1
ATOM 708 C CA . ASN A 1 87 ? 24.006 -0.973 -14.529 1.00 74.69 87 ASN A CA 1
ATOM 709 C C . ASN A 1 87 ? 22.762 -0.639 -15.370 1.00 74.69 87 ASN A C 1
ATOM 711 O O . ASN A 1 87 ? 21.743 -1.339 -15.278 1.00 74.69 87 ASN A O 1
ATOM 715 N N . PRO A 1 88 ? 22.800 0.445 -16.168 1.00 70.56 88 PRO A N 1
ATOM 716 C CA . PRO A 1 88 ? 21.639 0.876 -16.933 1.00 70.56 88 PRO A CA 1
ATOM 717 C C . PRO A 1 88 ? 21.217 -0.215 -17.921 1.00 70.56 88 PRO A C 1
ATOM 719 O O . PRO A 1 88 ? 22.023 -0.687 -18.719 1.00 70.56 88 PRO A O 1
ATOM 722 N N . TRP A 1 89 ? 19.933 -0.587 -17.868 1.00 68.00 89 TRP A N 1
ATOM 723 C CA . TRP A 1 89 ? 19.276 -1.553 -18.767 1.00 68.00 89 TRP A CA 1
ATOM 724 C C . TRP A 1 89 ? 19.693 -3.023 -18.632 1.00 68.00 89 TRP A C 1
ATOM 726 O O . TRP A 1 89 ? 19.250 -3.849 -19.425 1.00 68.00 89 TRP A O 1
ATOM 736 N N . ASP A 1 90 ? 20.464 -3.383 -17.609 1.00 70.31 90 ASP A N 1
ATOM 737 C CA . ASP A 1 90 ? 20.825 -4.787 -17.352 1.00 70.31 90 ASP A CA 1
ATOM 738 C C . ASP A 1 90 ? 19.635 -5.593 -16.776 1.00 70.31 90 ASP A C 1
ATOM 740 O O . ASP A 1 90 ? 19.508 -6.812 -16.912 1.00 70.31 90 ASP A O 1
ATOM 744 N N . LEU A 1 91 ? 18.674 -4.883 -16.177 1.00 66.50 91 LEU A N 1
ATOM 745 C CA . LEU A 1 91 ? 17.458 -5.458 -15.617 1.00 66.50 91 LEU A CA 1
ATOM 746 C C . LEU A 1 91 ? 16.429 -5.739 -16.722 1.00 66.50 91 LEU A C 1
ATOM 748 O O . LEU A 1 91 ? 15.879 -4.819 -17.332 1.00 66.50 91 LEU A O 1
ATOM 752 N N . ARG A 1 92 ? 16.128 -7.028 -16.947 1.00 67.44 92 ARG A N 1
ATOM 753 C CA . ARG A 1 92 ? 15.295 -7.512 -18.070 1.00 67.44 92 ARG A CA 1
ATOM 754 C C . ARG A 1 92 ? 13.969 -6.764 -18.236 1.00 67.44 92 ARG A C 1
ATOM 756 O O . ARG A 1 92 ? 13.556 -6.549 -19.366 1.00 67.44 92 ARG A O 1
ATOM 763 N N . TYR A 1 93 ? 13.299 -6.378 -17.150 1.00 67.25 93 TYR A N 1
ATOM 764 C CA . TYR A 1 93 ? 11.990 -5.715 -17.206 1.00 67.25 93 TYR A CA 1
ATOM 765 C C . TYR A 1 93 ? 12.062 -4.217 -17.545 1.00 67.25 93 TYR A C 1
ATOM 767 O O . TYR A 1 93 ? 11.138 -3.719 -18.187 1.00 67.25 93 TYR A O 1
ATOM 775 N N . HIS A 1 94 ? 13.162 -3.527 -17.222 1.00 67.44 94 HIS A N 1
ATOM 776 C CA . HIS A 1 94 ? 13.392 -2.132 -17.627 1.00 67.44 94 HIS A CA 1
ATOM 777 C C . HIS A 1 94 ? 14.003 -2.050 -19.031 1.00 67.44 94 HIS A C 1
ATOM 779 O O . HIS A 1 94 ? 13.637 -1.166 -19.800 1.00 67.44 94 HIS A O 1
ATOM 785 N N . ALA A 1 95 ? 14.846 -3.017 -19.417 1.00 66.75 95 ALA A N 1
ATOM 786 C CA . ALA A 1 95 ? 15.485 -3.111 -20.738 1.00 66.75 95 ALA A CA 1
ATOM 787 C C . ALA A 1 95 ? 14.497 -3.034 -21.915 1.00 66.75 95 ALA A C 1
ATOM 789 O O . ALA A 1 95 ? 14.803 -2.474 -22.965 1.00 66.75 95 ALA A O 1
ATOM 790 N N . TYR A 1 96 ? 13.281 -3.558 -21.741 1.00 68.38 96 TYR A N 1
ATOM 791 C CA . TYR A 1 96 ? 12.259 -3.544 -22.788 1.00 68.38 96 TYR A CA 1
ATOM 792 C C . TYR A 1 96 ? 11.734 -2.151 -23.134 1.00 68.38 96 TYR A C 1
ATOM 794 O O . TYR A 1 96 ? 11.184 -1.970 -24.218 1.00 68.38 96 TYR A O 1
ATOM 802 N N . PHE A 1 97 ? 11.897 -1.182 -22.235 1.00 68.12 97 PHE A N 1
ATOM 803 C CA . PHE A 1 97 ? 11.457 0.192 -22.447 1.00 68.12 97 PHE A CA 1
ATOM 804 C C . PHE A 1 97 ? 12.558 1.096 -23.005 1.00 68.12 97 PHE A C 1
ATOM 806 O O . PHE A 1 97 ? 12.269 2.251 -23.298 1.00 68.12 97 PHE A O 1
ATOM 813 N N . MET A 1 98 ? 13.776 0.580 -23.208 1.00 67.38 98 MET A N 1
ATOM 814 C CA . MET A 1 98 ? 14.943 1.355 -23.651 1.00 67.38 98 MET A CA 1
ATOM 815 C C . MET A 1 98 ? 14.699 2.155 -24.937 1.00 67.38 98 MET A C 1
ATOM 817 O O . MET A 1 98 ? 15.208 3.261 -25.083 1.00 67.38 98 MET A O 1
ATOM 821 N N . GLU A 1 99 ? 13.903 1.616 -25.858 1.00 66.81 99 GLU A N 1
ATOM 822 C CA . GLU A 1 99 ? 13.606 2.256 -27.144 1.00 66.81 99 GLU A CA 1
ATOM 823 C C . GLU A 1 99 ? 12.517 3.343 -27.044 1.00 66.81 99 GLU A C 1
ATOM 825 O O . GLU A 1 99 ? 12.431 4.221 -27.899 1.00 66.81 99 GLU A O 1
ATOM 830 N N . TYR A 1 100 ? 11.690 3.318 -25.991 1.00 69.50 100 TYR A N 1
ATOM 831 C CA . TYR A 1 100 ? 10.461 4.120 -25.904 1.00 69.50 100 TYR A CA 1
ATOM 832 C C . TYR A 1 100 ? 10.387 5.055 -24.692 1.00 69.50 100 TYR A C 1
ATOM 834 O O . TYR A 1 100 ? 9.538 5.950 -24.670 1.00 69.50 100 TYR A O 1
ATOM 842 N N . VAL A 1 101 ? 11.213 4.836 -23.667 1.00 73.56 101 VAL A N 1
ATOM 843 C CA . VAL A 1 101 ? 11.185 5.576 -22.402 1.00 73.56 10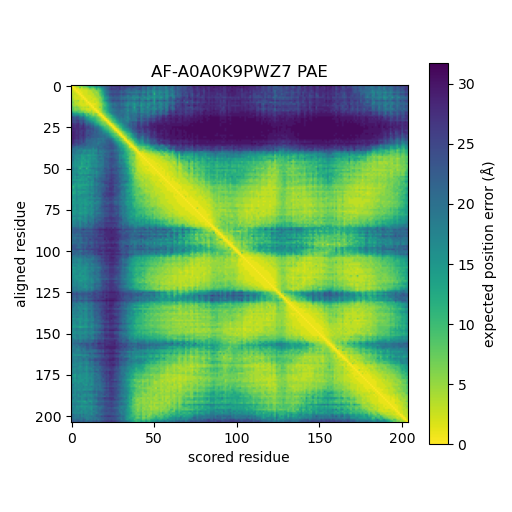1 VAL A CA 1
ATOM 844 C C . VAL A 1 101 ? 12.607 5.941 -22.006 1.00 73.56 101 VAL A C 1
ATOM 846 O O . VAL A 1 101 ? 13.488 5.090 -21.944 1.00 73.56 101 VAL A O 1
ATOM 849 N N . GLU A 1 102 ? 12.828 7.217 -21.705 1.00 78.19 102 GLU A N 1
ATOM 850 C CA . GLU A 1 102 ? 14.111 7.686 -21.193 1.00 78.19 102 GLU A CA 1
ATOM 851 C C . GLU A 1 102 ? 14.389 7.094 -19.800 1.00 78.19 102 GLU A C 1
ATOM 853 O O . GLU A 1 102 ? 13.493 7.030 -18.956 1.00 78.19 102 GLU A O 1
ATOM 858 N N . SER A 1 103 ? 15.641 6.711 -19.524 1.00 75.81 103 SER A N 1
ATOM 859 C CA . SER A 1 103 ? 16.048 6.141 -18.226 1.00 75.81 103 SER A CA 1
ATOM 860 C C . SER A 1 103 ? 15.637 7.030 -17.041 1.00 75.81 103 SER A C 1
ATOM 862 O O . SER A 1 103 ? 15.156 6.536 -16.020 1.00 75.81 103 SER A O 1
ATOM 864 N N . SER A 1 104 ? 15.731 8.353 -17.215 1.00 77.31 104 SER A N 1
ATOM 865 C CA . SER A 1 104 ? 15.306 9.365 -16.245 1.00 77.31 104 SER A CA 1
ATOM 866 C C . SER A 1 104 ? 13.847 9.171 -15.816 1.00 77.31 104 SER A C 1
ATOM 868 O O . SER A 1 104 ? 13.550 9.131 -14.623 1.00 77.31 104 SER A O 1
ATOM 870 N N . LEU A 1 105 ? 12.932 8.987 -16.774 1.00 82.88 105 LEU A N 1
ATOM 871 C CA . LEU A 1 105 ? 11.496 8.830 -16.512 1.00 82.88 105 LEU A CA 1
ATOM 872 C C . LEU A 1 105 ? 11.185 7.553 -15.730 1.00 82.88 105 LEU A C 1
ATOM 874 O O . LEU A 1 105 ? 10.303 7.563 -14.871 1.00 82.88 105 LEU A O 1
ATOM 878 N N . VAL A 1 106 ? 11.923 6.475 -15.991 1.00 81.81 106 VAL A N 1
ATOM 879 C CA . VAL A 1 106 ? 11.760 5.211 -15.268 1.00 81.81 106 VAL A CA 1
ATOM 880 C C . VAL A 1 106 ? 12.173 5.363 -13.802 1.00 81.81 106 VAL A C 1
ATOM 882 O O . VAL A 1 106 ? 11.425 4.975 -12.907 1.00 81.81 106 VAL A O 1
ATOM 885 N N . ILE A 1 107 ? 13.299 6.033 -13.544 1.00 83.25 107 ILE A N 1
ATOM 886 C CA . ILE A 1 107 ? 13.754 6.337 -12.179 1.00 83.25 107 ILE A CA 1
ATOM 887 C C . ILE A 1 107 ? 12.731 7.225 -11.452 1.00 83.25 107 ILE A C 1
ATOM 889 O O . ILE A 1 107 ? 12.400 6.966 -10.294 1.00 83.25 107 ILE A O 1
ATOM 893 N N . PHE A 1 108 ? 12.177 8.244 -12.121 1.00 86.69 108 PHE A N 1
ATOM 894 C CA . PHE A 1 108 ? 11.118 9.082 -11.544 1.00 86.69 108 PHE A CA 1
ATOM 895 C C . PHE A 1 108 ? 9.861 8.275 -11.192 1.00 86.69 108 PHE A C 1
ATOM 897 O O . PHE A 1 108 ? 9.288 8.476 -10.118 1.00 86.69 108 PHE A O 1
ATOM 904 N N . ALA A 1 109 ? 9.442 7.355 -12.062 1.00 85.69 109 ALA A N 1
ATOM 905 C CA . ALA A 1 109 ? 8.297 6.483 -11.821 1.00 85.69 109 ALA A CA 1
ATOM 906 C C . ALA A 1 109 ? 8.522 5.563 -10.605 1.00 85.69 109 ALA A C 1
ATOM 908 O O . ALA A 1 109 ? 7.636 5.445 -9.753 1.00 85.69 109 ALA A O 1
ATOM 909 N N . ASP A 1 110 ? 9.718 4.987 -10.469 1.00 84.56 110 ASP A N 1
ATOM 910 C CA . ASP A 1 110 ? 10.076 4.130 -9.333 1.00 84.56 110 ASP A CA 1
ATOM 911 C C . ASP A 1 110 ? 10.160 4.930 -8.015 1.00 84.56 110 ASP A C 1
ATOM 913 O O . ASP A 1 110 ? 9.676 4.479 -6.971 1.00 84.56 110 ASP A O 1
ATOM 917 N N . ILE A 1 111 ? 10.668 6.168 -8.046 1.00 87.75 111 ILE A N 1
ATOM 918 C CA . ILE A 1 111 ? 10.650 7.079 -6.885 1.00 87.75 111 ILE A CA 1
ATOM 919 C C . ILE A 1 111 ? 9.210 7.424 -6.479 1.00 87.75 111 ILE A C 1
ATOM 921 O O . ILE A 1 111 ? 8.874 7.398 -5.290 1.00 87.75 111 ILE A O 1
ATOM 925 N N . LEU A 1 112 ? 8.331 7.717 -7.442 1.00 89.25 112 LEU A N 1
ATOM 926 C CA . LEU A 1 112 ? 6.911 7.972 -7.174 1.00 89.25 112 LEU A CA 1
ATOM 927 C C . LEU A 1 112 ? 6.215 6.743 -6.572 1.00 89.25 112 LEU A C 1
ATOM 929 O O . LEU A 1 112 ? 5.400 6.891 -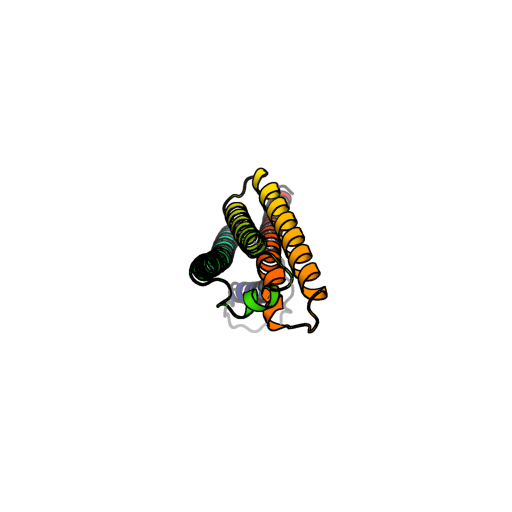5.655 1.00 89.25 112 LEU A O 1
ATOM 933 N N . ALA A 1 113 ? 6.573 5.536 -7.019 1.00 88.25 113 ALA A N 1
ATOM 934 C CA . ALA A 1 113 ? 6.087 4.287 -6.438 1.00 88.25 113 ALA A CA 1
ATOM 935 C C . ALA A 1 113 ? 6.491 4.153 -4.959 1.00 88.25 113 ALA A C 1
ATOM 937 O O . ALA A 1 113 ? 5.649 3.843 -4.108 1.00 88.25 113 ALA A O 1
ATOM 938 N N . VAL A 1 114 ? 7.753 4.453 -4.629 1.00 89.44 114 VAL A N 1
ATOM 939 C CA . VAL A 1 114 ? 8.256 4.455 -3.245 1.00 89.44 114 VAL A CA 1
ATOM 940 C C . VAL A 1 114 ? 7.511 5.486 -2.394 1.00 89.44 114 VAL A C 1
ATOM 942 O O . VAL A 1 114 ? 7.036 5.159 -1.302 1.00 89.44 114 VAL A O 1
ATOM 945 N N . MET A 1 115 ? 7.329 6.707 -2.903 1.00 87.94 115 MET A N 1
ATOM 946 C CA . MET A 1 115 ? 6.582 7.762 -2.208 1.00 87.94 115 MET A CA 1
ATOM 947 C C . MET A 1 115 ? 5.133 7.349 -1.929 1.00 87.94 115 MET A C 1
ATOM 949 O O . MET A 1 115 ? 4.646 7.536 -0.811 1.00 87.94 115 MET A O 1
ATOM 953 N N . CYS A 1 116 ? 4.465 6.719 -2.898 1.00 88.44 116 CYS A N 1
ATOM 954 C CA . CYS A 1 116 ? 3.117 6.176 -2.735 1.00 88.44 116 CYS A CA 1
ATOM 955 C C . CYS A 1 116 ? 3.043 5.124 -1.613 1.00 88.44 116 CYS A C 1
ATOM 957 O O . CYS A 1 116 ? 2.133 5.152 -0.773 1.00 88.44 116 CYS A O 1
ATOM 959 N N . CYS A 1 117 ? 4.023 4.220 -1.551 1.00 85.44 117 CYS A N 1
ATOM 960 C CA . CYS A 1 117 ? 4.084 3.188 -0.517 1.00 85.44 117 CYS A CA 1
ATOM 961 C C . CYS A 1 117 ? 4.338 3.792 0.875 1.00 85.44 117 CYS A C 1
ATOM 963 O O . CYS A 1 117 ? 3.655 3.433 1.836 1.00 85.44 117 CYS A O 1
ATOM 965 N N . ILE A 1 118 ? 5.242 4.773 0.989 1.00 87.25 118 ILE A N 1
ATOM 966 C CA . ILE A 1 118 ? 5.504 5.489 2.251 1.00 87.25 118 ILE A CA 1
ATOM 967 C C . ILE A 1 118 ? 4.254 6.238 2.726 1.00 87.25 118 ILE A C 1
ATOM 969 O O . ILE A 1 118 ? 3.927 6.195 3.915 1.00 87.25 118 ILE A O 1
ATOM 973 N N . MET A 1 119 ? 3.537 6.911 1.820 1.00 85.81 119 MET A N 1
ATOM 974 C CA . MET A 1 119 ? 2.283 7.595 2.154 1.00 85.81 119 MET A CA 1
ATOM 975 C C . MET A 1 119 ? 1.214 6.612 2.642 1.00 85.81 119 MET A C 1
ATOM 977 O O . MET A 1 119 ? 0.546 6.893 3.636 1.00 85.81 119 MET A O 1
ATOM 981 N N . SER A 1 120 ? 1.109 5.436 2.019 1.00 86.00 120 SER A N 1
ATOM 982 C CA . SER A 1 120 ? 0.174 4.380 2.436 1.00 86.00 120 SER A CA 1
ATOM 983 C C . SER A 1 120 ? 0.506 3.828 3.830 1.00 86.00 120 SER A C 1
ATOM 985 O O . SER A 1 120 ? -0.385 3.692 4.668 1.00 86.00 120 SER A O 1
ATOM 987 N N . ILE A 1 121 ? 1.791 3.613 4.142 1.00 84.94 121 ILE A N 1
ATOM 988 C CA . ILE A 1 121 ? 2.243 3.201 5.486 1.00 84.94 121 ILE A CA 1
ATOM 989 C C . ILE A 1 121 ? 1.964 4.298 6.524 1.00 84.94 121 ILE A C 1
ATOM 991 O O . ILE A 1 121 ? 1.510 4.003 7.634 1.00 84.94 121 ILE A O 1
ATOM 995 N N . LYS A 1 122 ? 2.223 5.570 6.190 1.00 82.88 122 LYS A N 1
ATOM 996 C CA . LYS A 1 122 ? 1.925 6.703 7.082 1.00 82.88 122 LYS A CA 1
ATOM 997 C C . LYS A 1 122 ? 0.426 6.815 7.365 1.00 82.88 122 LYS A C 1
ATOM 999 O O . LYS A 1 122 ? 0.061 7.015 8.523 1.00 82.88 122 LYS A O 1
ATOM 1004 N N . GLY A 1 123 ? -0.417 6.625 6.347 1.00 81.56 123 GLY A N 1
ATOM 1005 C CA . GLY A 1 123 ? -1.874 6.564 6.496 1.00 81.56 123 GLY A CA 1
ATOM 1006 C C . GLY A 1 123 ? -2.308 5.454 7.454 1.00 81.56 123 GLY A C 1
ATOM 1007 O O . GLY A 1 123 ? -3.104 5.692 8.356 1.00 81.56 123 GLY A O 1
ATOM 1008 N N . LEU A 1 124 ? -1.697 4.272 7.349 1.00 79.31 124 LEU A N 1
ATOM 1009 C CA . LEU A 1 124 ? -2.033 3.111 8.178 1.00 79.31 124 LEU A CA 1
ATOM 1010 C C . LEU A 1 124 ? -1.671 3.277 9.667 1.00 79.31 124 LEU A C 1
ATOM 1012 O O . LEU A 1 124 ? -2.291 2.657 10.533 1.00 79.31 124 LEU A O 1
ATOM 1016 N N . ARG A 1 125 ? -0.664 4.105 9.982 1.00 71.38 125 ARG A N 1
ATOM 1017 C CA . ARG A 1 125 ? -0.179 4.324 11.358 1.00 71.38 125 ARG A CA 1
ATOM 1018 C C . ARG A 1 125 ? -0.946 5.397 12.131 1.00 71.38 125 ARG A C 1
ATOM 1020 O O . ARG A 1 125 ? -0.804 5.441 13.353 1.00 71.38 125 ARG A O 1
ATOM 1027 N N . HIS A 1 126 ? -1.712 6.266 11.474 1.00 64.94 126 HIS A N 1
ATOM 1028 C CA . HIS A 1 126 ? -2.268 7.460 12.115 1.00 64.94 126 HIS A CA 1
ATOM 1029 C C . HIS A 1 126 ? -3.798 7.490 12.024 1.00 64.94 126 HIS A C 1
ATOM 1031 O O . HIS A 1 126 ? -4.344 7.510 10.936 1.00 64.94 126 HIS A O 1
ATOM 1037 N N . GLY A 1 127 ? -4.496 7.506 13.166 1.00 62.44 127 GLY A N 1
ATOM 1038 C CA . GLY A 1 127 ? -5.967 7.422 13.253 1.00 62.44 127 GLY A CA 1
ATOM 1039 C C . GLY A 1 127 ? -6.727 8.758 13.340 1.00 62.44 127 GLY A C 1
ATOM 1040 O O . GLY A 1 127 ? -7.915 8.751 13.639 1.00 62.44 127 GLY A O 1
ATOM 1041 N N . SER A 1 128 ? -6.080 9.906 13.100 1.00 62.41 128 SER A N 1
ATOM 1042 C CA . SER A 1 128 ? -6.717 11.243 13.080 1.00 62.41 128 SER A CA 1
ATOM 1043 C C . SER A 1 128 ? -7.250 11.684 11.704 1.00 62.41 128 SER A C 1
ATOM 1045 O O . SER A 1 128 ? -6.545 11.525 10.724 1.00 62.41 128 SER A O 1
ATOM 1047 N N . ILE A 1 129 ? -8.414 12.344 11.620 1.00 60.25 129 ILE A N 1
ATOM 1048 C CA . ILE A 1 129 ? -9.133 12.824 10.404 1.00 60.25 129 ILE A CA 1
ATOM 1049 C C . ILE A 1 129 ? -8.252 13.293 9.218 1.00 60.25 129 ILE A C 1
ATOM 1051 O O . ILE A 1 129 ? -8.607 13.057 8.061 1.00 60.25 129 ILE A O 1
ATOM 1055 N N . SER A 1 130 ? -7.086 13.893 9.471 1.00 60.66 130 SER A N 1
ATOM 1056 C CA . SER A 1 130 ? -6.090 14.234 8.442 1.00 60.66 130 SER A CA 1
ATOM 1057 C C . SER A 1 130 ? -5.483 13.031 7.682 1.00 60.66 130 SER A C 1
ATOM 1059 O O . SER A 1 130 ? -5.019 13.224 6.560 1.00 60.66 130 SER A O 1
ATOM 1061 N N . TYR A 1 131 ? -5.512 11.795 8.208 1.00 68.88 131 TYR A N 1
ATOM 1062 C CA . TYR A 1 131 ? -5.008 10.574 7.543 1.00 68.88 131 TYR A CA 1
ATOM 1063 C C . TYR A 1 131 ? -5.810 10.201 6.299 1.00 68.88 131 TYR A C 1
ATOM 1065 O O . TYR A 1 131 ? -5.240 9.670 5.347 1.00 68.88 131 TYR A O 1
ATOM 1073 N N . LYS A 1 132 ? -7.113 10.518 6.266 1.00 70.94 132 LYS A N 1
ATOM 1074 C CA . LYS A 1 132 ? -7.965 10.187 5.115 1.00 70.94 132 LYS A CA 1
ATOM 1075 C C . LYS A 1 132 ? -7.427 10.830 3.842 1.00 70.94 132 LYS A C 1
ATOM 1077 O O . LYS A 1 132 ? -7.412 10.192 2.797 1.00 70.94 132 LYS A O 1
ATOM 1082 N N . LYS A 1 133 ? -6.899 12.057 3.942 1.00 79.50 133 LYS A N 1
ATOM 1083 C CA . LYS A 1 133 ? -6.276 12.761 2.813 1.00 79.50 133 LYS A CA 1
ATOM 1084 C C . LYS A 1 133 ? -5.043 12.019 2.287 1.00 79.50 133 LYS A C 1
ATOM 1086 O O . LYS A 1 133 ? -4.896 11.900 1.081 1.00 79.50 133 LYS A O 1
ATOM 1091 N N . TRP A 1 134 ? -4.201 11.469 3.166 1.00 79.75 134 TRP A N 1
ATOM 1092 C CA . TRP A 1 134 ? -3.000 10.719 2.772 1.00 79.75 134 TRP A CA 1
ATOM 1093 C C . TRP A 1 134 ? -3.319 9.447 1.982 1.00 79.75 134 TRP A C 1
ATOM 1095 O O . TRP A 1 134 ? -2.609 9.147 1.025 1.00 79.75 134 TRP A O 1
ATOM 1105 N N . PHE A 1 135 ? -4.402 8.746 2.325 1.00 81.25 135 PHE A N 1
ATOM 1106 C CA . PHE A 1 135 ? -4.866 7.605 1.535 1.00 81.25 135 PHE A CA 1
ATOM 1107 C C . PHE A 1 135 ? 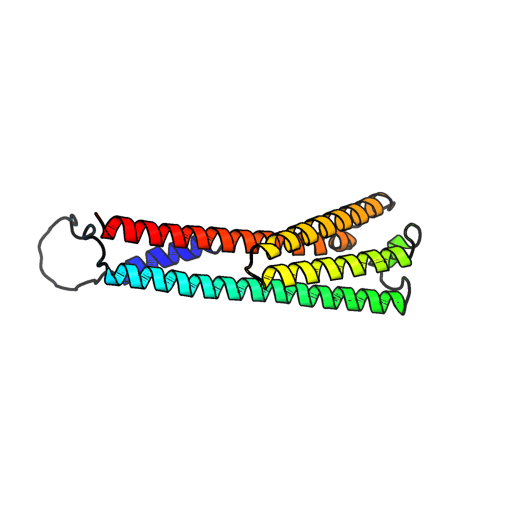-5.431 8.014 0.172 1.00 81.25 135 PHE A C 1
ATOM 1109 O O . PHE A 1 135 ? -5.160 7.353 -0.826 1.00 81.25 135 PHE A O 1
ATOM 1116 N N . TRP A 1 136 ? -6.173 9.123 0.100 1.00 82.31 136 TRP A N 1
ATOM 1117 C CA . TRP A 1 136 ? -6.618 9.657 -1.190 1.00 82.31 136 TRP A CA 1
ATOM 1118 C C . TRP A 1 136 ? -5.430 10.057 -2.067 1.00 82.31 136 TRP A C 1
ATOM 1120 O O . TRP A 1 136 ? -5.392 9.684 -3.235 1.00 82.31 136 TRP A O 1
ATOM 1130 N N . TYR A 1 137 ? -4.423 10.738 -1.510 1.00 84.25 137 TYR A N 1
ATOM 1131 C CA . TYR A 1 137 ? -3.206 11.084 -2.249 1.00 84.25 137 TYR A CA 1
ATOM 1132 C C . TYR A 1 137 ? -2.443 9.846 -2.729 1.00 84.25 137 TYR A C 1
ATOM 1134 O O . TYR A 1 137 ? -2.033 9.817 -3.888 1.00 84.25 137 TYR A O 1
ATOM 1142 N N . SER A 1 138 ? -2.288 8.808 -1.898 1.00 86.62 138 SER A N 1
ATOM 1143 C CA . SER A 1 138 ? -1.629 7.575 -2.347 1.00 86.62 138 SER A CA 1
ATOM 1144 C C . SER A 1 138 ? -2.430 6.856 -3.439 1.00 86.62 138 SER A C 1
ATOM 1146 O O . SER A 1 138 ? -1.846 6.341 -4.391 1.00 86.62 138 SER A O 1
ATOM 1148 N N . CYS A 1 139 ? -3.762 6.889 -3.373 1.00 85.69 139 CYS A N 1
ATOM 1149 C CA . CYS A 1 139 ? -4.634 6.345 -4.414 1.00 85.69 139 CYS A CA 1
ATOM 1150 C C . CYS A 1 139 ? -4.503 7.117 -5.739 1.00 85.69 139 CYS A C 1
ATOM 1152 O O . CYS A 1 139 ? -4.300 6.513 -6.788 1.00 85.69 139 CYS A O 1
ATOM 1154 N N . TYR A 1 140 ? -4.517 8.453 -5.707 1.00 88.06 140 TYR A N 1
ATOM 1155 C CA . TYR A 1 140 ? -4.331 9.261 -6.918 1.00 88.06 140 TYR A CA 1
ATOM 1156 C C . TYR A 1 140 ? -2.949 9.059 -7.549 1.00 88.06 140 TYR A C 1
ATOM 1158 O O . TYR A 1 140 ? -2.851 8.902 -8.766 1.00 88.06 140 TYR A O 1
ATOM 1166 N N . ILE A 1 141 ? -1.887 9.021 -6.736 1.00 88.44 141 ILE A N 1
ATOM 1167 C CA . ILE A 1 141 ? -0.518 8.793 -7.224 1.00 88.44 141 ILE A CA 1
ATOM 1168 C C . ILE A 1 141 ? -0.387 7.389 -7.826 1.00 88.44 141 ILE A C 1
ATOM 1170 O O . ILE A 1 141 ? 0.193 7.239 -8.900 1.00 88.44 141 ILE A O 1
ATOM 1174 N N . SER A 1 142 ? -0.941 6.362 -7.174 1.00 88.44 142 SER A N 1
ATOM 1175 C CA . SER A 1 142 ? -0.902 4.994 -7.705 1.00 88.44 142 SER A CA 1
ATOM 1176 C C . SER A 1 142 ? -1.737 4.823 -8.972 1.00 88.44 142 SER A C 1
ATOM 1178 O O . SER A 1 142 ? -1.292 4.128 -9.883 1.00 88.44 142 SER A O 1
ATOM 1180 N N . LEU A 1 143 ? -2.888 5.494 -9.086 1.00 89.25 143 LEU A N 1
ATOM 1181 C CA . LEU A 1 143 ? -3.688 5.504 -10.311 1.00 89.25 143 LEU A CA 1
ATOM 1182 C C . LEU A 1 143 ? -2.931 6.174 -11.462 1.00 89.25 143 LEU A C 1
ATOM 1184 O O . LEU A 1 143 ? -2.845 5.600 -12.546 1.00 89.25 143 LEU A O 1
ATOM 1188 N N . PHE A 1 144 ? -2.332 7.344 -11.220 1.00 90.25 144 PHE A N 1
ATOM 1189 C CA . PHE A 1 144 ? -1.505 8.032 -12.212 1.00 90.25 144 PHE A CA 1
ATOM 1190 C C . PHE A 1 144 ? -0.350 7.140 -12.687 1.00 90.25 144 PHE A C 1
ATOM 1192 O O . PHE A 1 144 ? -0.168 6.938 -13.888 1.00 90.25 144 PHE A O 1
ATOM 1199 N N . LEU A 1 145 ? 0.371 6.520 -11.751 1.00 88.25 145 LEU A N 1
ATOM 1200 C CA . LEU A 1 145 ? 1.477 5.617 -12.055 1.00 88.25 145 LEU A CA 1
ATOM 1201 C C . LEU A 1 145 ? 1.019 4.372 -12.835 1.00 88.25 145 LEU A C 1
ATOM 1203 O O . LEU A 1 145 ? 1.674 3.969 -13.795 1.00 88.25 145 LEU A O 1
ATOM 1207 N N . ALA A 1 146 ? -0.129 3.792 -12.476 1.00 89.44 146 ALA A N 1
ATOM 1208 C CA . ALA A 1 146 ? -0.710 2.671 -13.207 1.00 89.44 146 ALA A CA 1
ATOM 1209 C C . ALA A 1 146 ? -1.083 3.069 -14.641 1.00 89.44 146 ALA A C 1
ATOM 1211 O O . ALA A 1 146 ? -0.753 2.344 -15.579 1.00 89.44 146 ALA A O 1
ATOM 1212 N N . THR A 1 147 ? -1.709 4.236 -14.834 1.00 87.81 147 THR A N 1
ATOM 1213 C CA . THR A 1 147 ? -2.042 4.739 -16.178 1.00 87.81 147 THR A CA 1
ATOM 1214 C C . THR A 1 147 ? -0.798 5.024 -17.015 1.00 87.81 147 THR A C 1
ATOM 1216 O O . THR A 1 147 ? -0.776 4.676 -18.194 1.00 87.81 147 THR A O 1
ATOM 1219 N N . PHE A 1 148 ? 0.258 5.573 -16.406 1.00 88.06 148 PHE A N 1
ATOM 1220 C CA . PHE A 1 148 ? 1.543 5.819 -17.058 1.00 88.06 148 PHE A CA 1
ATOM 1221 C C . PHE A 1 148 ? 2.163 4.515 -17.584 1.00 88.06 148 PHE A C 1
ATOM 1223 O O . PHE A 1 148 ? 2.468 4.405 -18.772 1.00 88.06 148 PHE A O 1
ATOM 1230 N N . TRP A 1 149 ? 2.275 3.489 -16.736 1.00 84.88 149 TRP A N 1
ATOM 1231 C CA . TRP A 1 149 ? 2.838 2.198 -17.140 1.00 84.88 149 TRP A CA 1
ATOM 1232 C C . TRP A 1 149 ? 1.966 1.459 -18.157 1.00 84.88 149 TRP A C 1
ATOM 1234 O O . TRP A 1 149 ? 2.496 0.908 -19.120 1.00 84.88 149 TRP A O 1
ATOM 1244 N N . LEU A 1 150 ? 0.638 1.481 -17.999 1.00 85.81 150 LEU A N 1
ATOM 1245 C CA . LEU A 1 150 ? -0.281 0.881 -18.972 1.00 85.81 150 LEU A CA 1
ATOM 1246 C C . LEU A 1 150 ? -0.182 1.561 -20.343 1.00 85.81 150 LEU A C 1
ATOM 1248 O O . LEU A 1 150 ? -0.178 0.873 -21.362 1.00 85.81 150 LEU A O 1
ATOM 1252 N N . TYR A 1 151 ? -0.038 2.887 -20.382 1.00 86.38 151 TYR A N 1
ATOM 1253 C CA . TYR A 1 151 ? 0.169 3.625 -21.628 1.00 86.38 151 TYR A CA 1
ATOM 1254 C C . TYR A 1 151 ? 1.480 3.239 -22.325 1.00 86.38 151 TYR A C 1
ATOM 1256 O O . TYR A 1 151 ? 1.514 3.059 -23.540 1.00 86.38 151 TYR A O 1
ATOM 1264 N N . HIS A 1 152 ? 2.569 3.066 -21.576 1.00 80.31 152 HIS A N 1
ATOM 1265 C CA . HIS A 1 152 ? 3.830 2.612 -22.163 1.00 80.31 152 HIS A CA 1
ATOM 1266 C C . HIS A 1 152 ? 3.799 1.131 -22.564 1.00 80.31 152 HIS A C 1
ATOM 1268 O O . HIS A 1 152 ? 4.448 0.751 -23.538 1.00 80.31 152 HIS A O 1
ATOM 1274 N N . MET A 1 153 ? 2.997 0.303 -21.891 1.00 80.56 153 MET A N 1
ATOM 1275 C CA . MET A 1 153 ? 2.782 -1.088 -22.289 1.00 80.56 153 MET A CA 1
ATOM 1276 C C . MET A 1 153 ? 2.060 -1.241 -23.625 1.00 80.56 153 MET A C 1
ATOM 1278 O O . MET A 1 153 ? 2.395 -2.152 -24.377 1.00 80.56 153 MET A O 1
ATOM 1282 N N . THR A 1 154 ? 1.092 -0.378 -23.944 1.00 79.88 154 THR A N 1
ATOM 1283 C CA . THR A 1 154 ? 0.373 -0.460 -25.229 1.00 79.88 154 THR A CA 1
ATOM 1284 C C . THR A 1 154 ? 1.237 -0.048 -26.418 1.00 79.88 154 THR A C 1
ATOM 1286 O O . THR A 1 154 ? 0.937 -0.434 -27.544 1.00 79.88 154 THR A O 1
ATOM 1289 N N . LYS A 1 155 ? 2.330 0.689 -26.180 1.00 78.38 155 LYS A N 1
ATOM 1290 C CA . LYS A 1 155 ? 3.328 1.024 -27.207 1.00 78.38 155 LYS A CA 1
ATOM 1291 C C . LYS A 1 155 ? 4.304 -0.111 -27.511 1.00 78.38 155 LYS A C 1
ATOM 1293 O O . LYS A 1 155 ? 4.987 -0.049 -28.529 1.00 78.38 155 LYS A O 1
ATOM 1298 N N . LEU A 1 156 ? 4.386 -1.134 -26.658 1.00 75.12 156 LEU A N 1
ATOM 1299 C CA . LEU A 1 156 ? 5.259 -2.275 -26.911 1.00 75.12 156 LEU A CA 1
ATOM 1300 C C . LEU A 1 156 ? 4.661 -3.171 -28.010 1.00 75.12 156 LEU A C 1
ATOM 1302 O O . LEU A 1 156 ? 3.489 -3.540 -27.932 1.00 75.12 156 LEU A O 1
ATOM 1306 N N . PRO A 1 157 ? 5.466 -3.624 -28.988 1.00 70.31 157 PRO A N 1
ATOM 1307 C CA . PRO A 1 157 ? 4.987 -4.454 -30.098 1.00 70.31 157 PRO A CA 1
ATOM 1308 C C . PRO A 1 157 ? 4.536 -5.862 -29.668 1.00 70.31 157 PRO A C 1
ATOM 1310 O O . PRO A 1 157 ? 3.848 -6.551 -30.416 1.00 70.31 157 PRO A O 1
ATOM 1313 N N . LYS A 1 158 ? 4.922 -6.314 -28.465 1.00 75.38 158 LYS A N 1
ATOM 1314 C CA . LYS A 1 158 ? 4.469 -7.574 -27.859 1.00 75.38 158 LYS A CA 1
ATOM 1315 C C . LYS A 1 158 ? 4.055 -7.335 -26.412 1.00 75.38 158 LYS A C 1
ATOM 1317 O O . LYS A 1 158 ? 4.871 -6.902 -25.599 1.00 75.38 158 LYS A O 1
ATOM 1322 N N . PHE A 1 159 ? 2.812 -7.681 -26.090 1.00 73.69 159 PHE A N 1
ATOM 1323 C CA . PHE A 1 159 ? 2.291 -7.615 -24.728 1.00 73.69 159 PHE A CA 1
ATOM 1324 C C . PHE A 1 159 ? 2.945 -8.696 -23.858 1.00 73.69 159 PHE A C 1
ATOM 1326 O O . PHE A 1 159 ? 2.848 -9.887 -24.160 1.00 73.69 159 PHE A O 1
ATOM 1333 N N . ARG A 1 160 ? 3.630 -8.292 -22.783 1.00 75.62 160 ARG A N 1
ATOM 1334 C CA . ARG A 1 160 ? 4.321 -9.209 -21.865 1.00 75.62 160 ARG A CA 1
ATOM 1335 C C . ARG A 1 160 ? 3.723 -9.125 -20.469 1.00 75.62 160 ARG A C 1
ATOM 1337 O O . ARG A 1 160 ? 3.903 -8.137 -19.763 1.00 75.62 160 ARG A O 1
ATOM 1344 N N . TRP A 1 161 ? 3.078 -10.212 -20.057 1.00 75.94 161 TRP A N 1
ATOM 1345 C CA . TRP A 1 161 ? 2.464 -10.359 -18.736 1.00 75.94 161 TRP A CA 1
ATOM 1346 C C . TRP A 1 161 ? 3.464 -10.259 -17.578 1.00 75.94 161 TRP A C 1
ATOM 1348 O O . TRP A 1 161 ? 3.090 -9.846 -16.488 1.00 75.94 161 TRP A O 1
ATOM 1358 N N . GLU A 1 162 ? 4.744 -10.554 -17.812 1.00 75.44 162 GLU A N 1
ATOM 1359 C CA . GLU A 1 162 ? 5.806 -10.457 -16.798 1.00 75.44 162 GLU A CA 1
ATOM 1360 C C . GLU A 1 162 ? 6.015 -9.040 -16.255 1.00 75.44 162 GLU A C 1
ATOM 1362 O O . GLU A 1 162 ? 6.551 -8.881 -15.168 1.00 75.44 162 GLU A O 1
ATOM 1367 N N . ILE A 1 163 ? 5.601 -8.008 -16.990 1.00 76.69 163 ILE A N 1
ATOM 1368 C CA . ILE A 1 163 ? 5.809 -6.601 -16.623 1.00 76.69 163 ILE A CA 1
ATOM 1369 C C . ILE A 1 163 ? 4.547 -6.044 -15.929 1.00 76.69 163 ILE A C 1
ATOM 1371 O O . ILE A 1 163 ? 4.544 -4.930 -15.411 1.00 76.69 163 ILE A O 1
ATOM 1375 N N . ILE A 1 164 ? 3.454 -6.819 -15.869 1.00 81.12 164 ILE A N 1
ATOM 1376 C CA . ILE A 1 164 ? 2.161 -6.342 -15.357 1.00 81.12 164 ILE A CA 1
ATOM 1377 C C . ILE A 1 164 ? 2.216 -5.982 -13.869 1.00 81.12 164 ILE A C 1
ATOM 1379 O O . ILE A 1 164 ? 1.410 -5.194 -13.387 1.00 81.12 164 ILE A O 1
ATOM 1383 N N . TRP A 1 165 ? 3.201 -6.498 -13.135 1.00 80.25 165 TRP A N 1
ATOM 1384 C CA . TRP A 1 165 ? 3.385 -6.153 -11.731 1.00 80.25 165 TRP A CA 1
ATOM 1385 C C . TRP A 1 165 ? 3.828 -4.692 -11.517 1.00 80.25 165 TRP A C 1
ATOM 1387 O O . TRP A 1 165 ? 3.558 -4.165 -10.443 1.00 80.25 165 TRP A O 1
ATOM 1397 N N . LEU A 1 166 ? 4.415 -4.003 -12.512 1.00 79.75 166 LEU A N 1
ATOM 1398 C CA . LEU A 1 166 ? 4.809 -2.585 -12.395 1.00 79.75 166 LEU A CA 1
ATOM 1399 C C . LEU A 1 166 ? 3.608 -1.648 -12.148 1.00 79.75 166 LEU A C 1
ATOM 1401 O O . LEU A 1 166 ? 3.618 -0.929 -11.148 1.00 79.75 166 LEU A O 1
ATOM 1405 N N . PRO A 1 167 ? 2.553 -1.641 -12.994 1.00 81.06 167 PRO A N 1
ATOM 1406 C CA . PRO A 1 167 ? 1.356 -0.839 -12.731 1.00 81.06 167 PRO A CA 1
ATOM 1407 C C . PRO A 1 167 ? 0.545 -1.375 -11.547 1.00 81.06 167 PRO A C 1
ATOM 1409 O O . PRO A 1 167 ? 0.007 -0.599 -10.756 1.00 81.06 167 PRO A O 1
ATOM 1412 N N . PHE A 1 168 ? 0.445 -2.701 -11.411 1.00 82.56 168 PHE A N 1
ATOM 1413 C CA . PHE A 1 168 ? -0.425 -3.304 -10.403 1.00 82.56 168 PHE A CA 1
ATOM 1414 C C . PHE A 1 168 ? 0.173 -3.312 -8.996 1.00 82.56 168 PHE A C 1
ATOM 1416 O O . PHE A 1 168 ? -0.593 -3.337 -8.039 1.00 82.56 168 PHE A O 1
ATOM 1423 N N . GLY A 1 169 ? 1.493 -3.261 -8.819 1.00 82.81 169 GLY A N 1
ATOM 1424 C CA . GLY A 1 169 ? 2.135 -3.310 -7.502 1.00 82.81 169 GLY A CA 1
ATOM 1425 C C . GLY A 1 169 ? 1.725 -2.137 -6.602 1.00 82.81 169 GLY A C 1
ATOM 1426 O O . GLY A 1 169 ? 1.052 -2.353 -5.592 1.00 82.81 169 GLY A O 1
ATOM 1427 N N . PRO A 1 170 ? 2.034 -0.881 -6.973 1.00 84.75 170 PRO A N 1
ATOM 1428 C CA . PRO A 1 170 ? 1.670 0.293 -6.178 1.00 84.75 170 PRO A CA 1
ATOM 1429 C C . PRO A 1 170 ? 0.150 0.493 -6.070 1.00 84.75 170 PRO A C 1
ATOM 1431 O O . PRO A 1 170 ? -0.340 0.901 -5.016 1.00 84.75 170 PRO A O 1
ATOM 1434 N N . LEU A 1 171 ? -0.597 0.164 -7.133 1.00 88.00 171 LEU A N 1
ATOM 1435 C CA . LEU A 1 171 ? -2.060 0.254 -7.171 1.00 88.00 171 LEU A CA 1
ATOM 1436 C C . LEU A 1 171 ? -2.723 -0.746 -6.218 1.00 88.00 171 LEU A C 1
ATOM 1438 O O . LEU A 1 171 ? -3.566 -0.364 -5.407 1.00 88.00 171 LEU A O 1
ATOM 1442 N N . SER A 1 172 ? -2.317 -2.016 -6.269 1.00 86.06 172 SER A N 1
ATOM 1443 C CA . SER A 1 172 ? -2.828 -3.047 -5.360 1.00 86.06 172 SER A CA 1
ATOM 1444 C C . SER A 1 172 ? -2.419 -2.767 -3.916 1.00 86.06 172 SER A C 1
ATOM 1446 O O . SER A 1 172 ? -3.254 -2.879 -3.024 1.00 86.06 172 SER A O 1
ATOM 1448 N N . GLY A 1 173 ? -1.184 -2.316 -3.677 1.00 85.00 173 GLY A N 1
ATOM 1449 C CA . GLY A 1 173 ? -0.714 -1.931 -2.348 1.00 85.00 173 GLY A CA 1
ATOM 1450 C C . GLY A 1 173 ? -1.543 -0.802 -1.727 1.00 85.00 173 GLY A C 1
ATOM 1451 O O . GLY A 1 173 ? -1.997 -0.930 -0.588 1.00 85.00 173 GLY A O 1
ATOM 1452 N N . SER A 1 174 ? -1.788 0.277 -2.481 1.00 86.56 174 SER A N 1
ATOM 1453 C CA . SER A 1 174 ? -2.635 1.394 -2.032 1.00 86.56 174 SER A CA 1
ATOM 1454 C C . SER A 1 174 ? -4.089 0.953 -1.826 1.00 86.56 174 SER A C 1
ATOM 1456 O O . SER A 1 174 ? -4.666 1.210 -0.766 1.00 86.56 174 SER A O 1
ATOM 1458 N N . GLY A 1 175 ? -4.656 0.214 -2.787 1.00 85.94 175 GLY A N 1
ATOM 1459 C CA . GLY A 1 175 ? -6.037 -0.270 -2.735 1.00 85.94 175 GLY A CA 1
ATOM 1460 C C . GLY A 1 175 ? -6.303 -1.212 -1.561 1.00 85.94 175 GLY A C 1
ATOM 1461 O O . GLY A 1 175 ? -7.285 -1.036 -0.841 1.00 85.94 175 GLY A O 1
ATOM 1462 N N . ILE A 1 176 ? -5.403 -2.166 -1.303 1.00 85.88 176 ILE A N 1
ATOM 1463 C CA . ILE A 1 176 ? -5.504 -3.080 -0.157 1.00 85.88 176 ILE A CA 1
ATOM 1464 C C . ILE A 1 176 ? -5.405 -2.301 1.159 1.00 85.88 176 ILE A C 1
ATOM 1466 O O . ILE A 1 176 ? -6.173 -2.568 2.079 1.00 85.88 176 ILE A O 1
ATOM 1470 N N . CYS A 1 177 ? -4.514 -1.310 1.259 1.00 83.62 177 CYS A N 1
ATOM 1471 C CA . CYS A 1 177 ? -4.395 -0.501 2.476 1.00 83.62 177 CYS A CA 1
ATOM 1472 C C . CYS A 1 177 ? -5.641 0.349 2.745 1.00 83.62 177 CYS A C 1
ATOM 1474 O O . CYS A 1 177 ? -6.075 0.440 3.893 1.00 83.62 177 CYS A O 1
ATOM 1476 N N . LEU A 1 178 ? -6.234 0.922 1.696 1.00 85.12 178 LEU A N 1
ATOM 1477 C CA . LEU A 1 178 ? -7.516 1.623 1.764 1.00 85.12 178 LEU A CA 1
ATOM 1478 C C . LEU A 1 178 ? -8.654 0.696 2.197 1.00 85.12 178 LEU A C 1
ATOM 1480 O O . LEU A 1 178 ? -9.450 1.051 3.064 1.00 85.12 178 LEU A O 1
ATOM 1484 N N . TYR A 1 179 ? -8.713 -0.500 1.614 1.00 84.88 179 TYR A N 1
ATOM 1485 C CA . TYR A 1 179 ? -9.725 -1.496 1.945 1.00 84.88 179 TYR A CA 1
ATOM 1486 C C . TYR A 1 179 ? -9.615 -1.953 3.402 1.00 84.88 179 TYR A C 1
ATOM 1488 O O . TYR A 1 179 ? -10.613 -1.999 4.118 1.00 84.88 179 TYR A O 1
ATOM 1496 N N . VAL A 1 180 ? -8.396 -2.226 3.870 1.00 84.06 180 VAL A N 1
ATOM 1497 C CA . VAL A 1 180 ? -8.139 -2.561 5.273 1.00 84.06 180 VAL A CA 1
ATOM 1498 C C . VAL A 1 180 ? -8.578 -1.412 6.173 1.00 84.06 180 VAL A C 1
ATOM 1500 O O . VAL A 1 180 ? -9.320 -1.652 7.115 1.00 84.06 180 VAL A O 1
ATOM 1503 N N . ASP A 1 181 ? -8.204 -0.164 5.888 1.00 83.50 181 ASP A N 1
ATOM 1504 C CA . ASP A 1 181 ? -8.637 0.969 6.715 1.00 83.50 181 ASP A CA 1
ATOM 1505 C C . ASP A 1 181 ? -10.167 1.144 6.750 1.00 83.50 181 ASP A C 1
ATOM 1507 O O . ASP A 1 181 ? -10.745 1.401 7.814 1.00 83.50 181 ASP A O 1
ATOM 1511 N N . HIS A 1 182 ? -10.839 0.917 5.618 1.00 83.62 182 HIS A N 1
ATOM 1512 C CA . HIS A 1 182 ? -12.296 0.923 5.557 1.00 83.62 182 HIS A CA 1
ATOM 1513 C C . HIS A 1 182 ? -12.908 -0.171 6.441 1.00 83.62 182 HIS A C 1
ATOM 1515 O O . HIS A 1 182 ? -13.790 0.150 7.243 1.00 83.62 182 HIS A O 1
ATOM 1521 N N . LEU A 1 183 ? -12.424 -1.414 6.352 1.00 81.56 183 LEU A N 1
ATOM 1522 C CA . LEU A 1 183 ? -12.916 -2.528 7.170 1.00 81.56 183 LEU A CA 1
ATOM 1523 C C . LEU A 1 183 ? -12.761 -2.252 8.671 1.00 81.56 183 LEU A C 1
ATOM 1525 O O . LEU A 1 183 ? -13.667 -2.517 9.458 1.00 81.56 183 LEU A O 1
ATOM 1529 N N . LEU A 1 184 ? -11.627 -1.673 9.073 1.00 79.56 184 LEU A N 1
ATOM 1530 C CA . LEU A 1 184 ? -11.366 -1.325 10.474 1.00 79.56 184 LEU A CA 1
ATOM 1531 C C . LEU A 1 184 ? -12.288 -0.197 10.954 1.00 79.56 184 LEU A C 1
ATOM 1533 O O . LEU A 1 184 ? -12.706 -0.173 12.112 1.00 79.56 184 LEU A O 1
ATOM 1537 N N . THR A 1 185 ? -12.609 0.745 10.066 1.00 81.00 185 THR A N 1
ATOM 1538 C CA . THR A 1 185 ? -13.541 1.839 10.361 1.00 81.00 185 THR A CA 1
ATOM 1539 C C . THR A 1 185 ? -14.974 1.335 10.496 1.00 81.00 185 THR A C 1
ATOM 1541 O O . THR A 1 185 ? -15.699 1.789 11.379 1.00 81.00 185 THR A O 1
ATOM 1544 N N . GLU A 1 186 ? -15.391 0.420 9.625 1.00 81.19 186 GLU A N 1
ATOM 1545 C CA . GLU A 1 186 ? -16.727 -0.174 9.644 1.00 81.19 186 GLU A CA 1
ATOM 1546 C C . GLU A 1 186 ? -16.949 -0.999 10.909 1.00 81.19 186 GLU A C 1
ATOM 1548 O O . GLU A 1 186 ? -17.904 -0.750 11.641 1.00 81.19 186 GLU A O 1
ATOM 1553 N N . SER A 1 187 ? -16.002 -1.868 11.256 1.00 78.06 187 SER A N 1
ATOM 1554 C CA . SER A 1 187 ? -16.139 -2.698 12.451 1.00 78.06 187 SER A CA 1
ATOM 1555 C C . SER A 1 187 ? -16.089 -1.883 13.759 1.00 78.06 187 SER A C 1
ATOM 1557 O O . SER A 1 187 ? -16.783 -2.206 14.721 1.00 78.06 187 SER A O 1
ATOM 1559 N N . ASN A 1 188 ? -15.396 -0.736 13.786 1.00 79.50 188 ASN A N 1
ATOM 1560 C CA . ASN A 1 188 ? -15.499 0.204 14.911 1.00 79.50 188 ASN A CA 1
ATOM 1561 C C . ASN A 1 188 ? -16.908 0.824 15.037 1.00 79.50 188 ASN A C 1
ATOM 1563 O O . ASN A 1 188 ? -17.409 1.003 16.146 1.00 79.50 188 ASN A O 1
ATOM 1567 N N . LYS A 1 189 ? -17.584 1.122 13.918 1.00 82.88 189 LYS A N 1
ATOM 1568 C CA . LYS A 1 189 ? -18.976 1.610 13.956 1.00 82.88 189 LYS A CA 1
ATOM 1569 C C . LYS A 1 189 ? -19.928 0.539 14.476 1.00 82.88 189 LYS A C 1
ATOM 1571 O O . LYS A 1 189 ? -20.802 0.857 15.274 1.00 82.88 189 LYS A O 1
ATOM 1576 N N . GLU A 1 190 ? -19.749 -0.713 14.061 1.00 81.75 190 GLU A N 1
ATOM 1577 C CA . GLU A 1 190 ? -20.546 -1.836 14.566 1.00 81.75 190 GLU A CA 1
ATOM 1578 C C . GLU A 1 190 ? -20.374 -2.016 16.080 1.00 81.75 190 GLU A C 1
ATOM 1580 O O . GLU A 1 190 ? -21.362 -2.184 16.792 1.00 81.75 190 GLU A O 1
ATOM 1585 N N . LEU A 1 191 ? -19.147 -1.885 16.599 1.00 79.56 191 LEU A N 1
ATOM 1586 C CA . LEU A 1 191 ? -18.893 -1.897 18.045 1.00 79.56 191 LEU A CA 1
ATOM 1587 C C . LEU A 1 191 ? -19.590 -0.738 18.769 1.00 79.56 191 LEU A C 1
ATOM 1589 O O . LEU A 1 191 ? -20.179 -0.941 19.830 1.00 79.56 191 LEU A O 1
ATOM 1593 N N . GLN A 1 192 ? -19.574 0.468 18.194 1.00 81.81 192 GLN A N 1
ATOM 1594 C CA . GLN A 1 192 ? -20.300 1.611 18.756 1.00 81.81 192 GLN A CA 1
ATOM 1595 C C . GLN A 1 192 ? -21.817 1.393 18.753 1.00 81.81 192 GLN A C 1
ATOM 1597 O O . GLN A 1 192 ? -22.481 1.736 19.728 1.00 81.81 192 GLN A O 1
ATOM 1602 N N . LEU A 1 193 ? -22.370 0.783 17.701 1.00 85.88 193 LEU A N 1
ATOM 1603 C CA . LEU A 1 193 ? -23.787 0.414 17.641 1.00 85.88 193 LEU A CA 1
ATOM 1604 C C . LEU A 1 193 ? -24.143 -0.644 18.694 1.00 85.88 193 LEU A C 1
ATOM 1606 O O . LEU A 1 193 ? -25.153 -0.509 19.389 1.00 85.88 193 LEU A O 1
ATOM 1610 N N . LEU A 1 194 ? -23.294 -1.659 18.871 1.00 80.62 194 LEU A N 1
ATOM 1611 C CA . LEU A 1 194 ? -23.464 -2.678 19.910 1.00 80.62 194 LEU A CA 1
ATOM 1612 C C . LEU A 1 194 ? -23.452 -2.047 21.312 1.00 80.62 194 LEU A C 1
ATOM 1614 O O . LEU A 1 194 ? -24.276 -2.370 22.165 1.00 80.62 194 LEU A O 1
ATOM 1618 N N . ARG A 1 195 ? -22.556 -1.085 21.536 1.00 79.88 195 ARG A N 1
ATOM 1619 C CA . ARG A 1 195 ? -22.480 -0.339 22.792 1.00 79.88 195 ARG A CA 1
ATOM 1620 C C . ARG A 1 195 ? -23.710 0.544 23.024 1.00 79.88 195 ARG A C 1
ATOM 1622 O O . ARG A 1 195 ? -24.237 0.562 24.133 1.00 79.88 195 ARG A O 1
ATOM 1629 N N . ASN A 1 196 ? -24.183 1.249 21.999 1.00 82.12 196 ASN A N 1
ATOM 1630 C CA . ASN A 1 196 ? -25.357 2.118 22.105 1.00 82.12 196 ASN A CA 1
ATOM 1631 C C . ASN A 1 196 ? -26.636 1.314 22.373 1.00 82.12 196 ASN A C 1
ATOM 1633 O O . ASN A 1 196 ? -27.396 1.677 23.265 1.00 82.12 196 ASN A O 1
ATOM 1637 N N . SER A 1 197 ? -26.831 0.189 21.680 1.00 80.56 197 SER A N 1
ATOM 1638 C CA . SER A 1 197 ? -27.981 -0.701 21.909 1.00 80.56 197 SER A CA 1
ATOM 1639 C C . SER A 1 197 ? -27.993 -1.310 23.316 1.00 80.56 197 SER A C 1
ATOM 1641 O O . SER A 1 197 ? -29.053 -1.407 23.933 1.00 80.56 197 SER A O 1
ATOM 1643 N N . MET A 1 198 ? -26.823 -1.646 23.873 1.00 76.44 198 MET A N 1
ATOM 1644 C CA . MET A 1 198 ? -26.706 -2.065 25.274 1.00 76.44 198 MET A CA 1
ATOM 1645 C C . MET A 1 198 ? -27.154 -0.960 26.244 1.00 76.44 198 MET A C 1
ATOM 1647 O O . MET A 1 198 ? -27.870 -1.243 27.204 1.00 76.44 198 MET A O 1
ATOM 1651 N N . TYR A 1 199 ? -26.756 0.296 26.012 1.00 75.19 199 TYR A N 1
ATOM 1652 C CA . TYR A 1 199 ? -27.185 1.405 26.868 1.00 75.19 199 TYR A CA 1
ATOM 1653 C C . TYR A 1 199 ? -28.681 1.699 26.735 1.00 75.19 199 TYR A C 1
ATOM 1655 O O . TYR A 1 199 ? -29.336 1.874 27.757 1.00 75.19 199 TYR A O 1
ATOM 1663 N N . GLU A 1 200 ? -29.239 1.707 25.522 1.00 76.50 200 GLU A N 1
ATOM 1664 C CA . GLU A 1 200 ? -30.678 1.924 25.312 1.00 76.50 200 GLU A CA 1
ATOM 1665 C C . GLU A 1 200 ? -31.537 0.879 26.032 1.00 76.50 200 GLU A C 1
ATOM 1667 O O . GLU A 1 200 ? -32.561 1.226 26.616 1.00 76.50 200 GLU A O 1
ATOM 1672 N N . PHE A 1 201 ? -31.099 -0.383 26.057 1.00 71.00 201 PHE A N 1
ATOM 1673 C CA . PHE A 1 201 ? -31.789 -1.442 26.793 1.00 71.00 201 PHE A CA 1
ATOM 1674 C C . PHE A 1 201 ? -31.681 -1.281 28.318 1.00 71.00 201 PHE A C 1
ATOM 1676 O O . PHE A 1 201 ? -32.598 -1.649 29.036 1.00 71.00 201 PHE A O 1
ATOM 1683 N N . LYS A 1 202 ? -30.589 -0.698 28.830 1.00 63.97 202 LYS A N 1
ATOM 1684 C CA . LYS A 1 202 ? -30.386 -0.465 30.273 1.00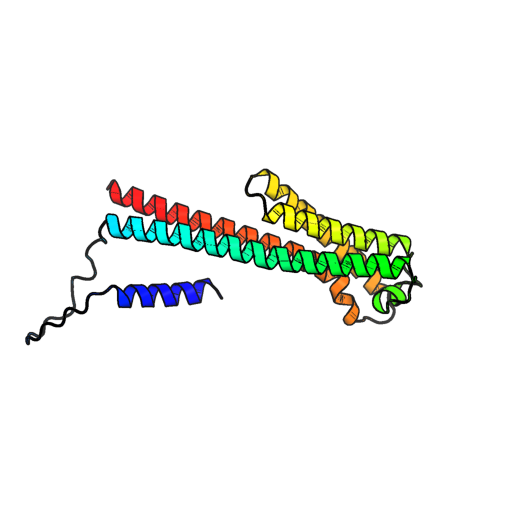 63.97 202 LYS A CA 1
ATOM 1685 C C . LYS A 1 202 ? -31.274 0.653 30.839 1.00 63.97 202 LYS A C 1
ATOM 1687 O O . LYS A 1 202 ? -31.489 0.698 32.047 1.00 63.97 202 LYS A O 1
ATOM 1692 N N . PHE A 1 203 ? -31.73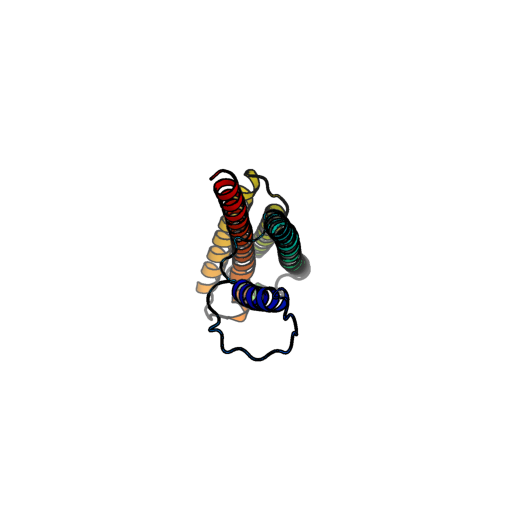8 1.572 29.992 1.00 58.44 203 PHE A N 1
ATOM 1693 C CA . PHE A 1 203 ? -32.569 2.718 30.386 1.00 58.44 203 PHE A CA 1
ATOM 1694 C C . PHE A 1 203 ? -34.075 2.500 30.182 1.00 58.44 203 PHE A C 1
ATOM 1696 O O . PHE A 1 203 ? -34.856 3.392 30.520 1.00 58.44 203 PHE A O 1
ATOM 1703 N N . LYS A 1 204 ? -34.480 1.356 29.626 1.00 51.16 204 LYS A N 1
ATOM 1704 C CA . LYS A 1 204 ? -35.874 1.011 29.338 1.00 51.16 204 LYS A CA 1
ATOM 1705 C C . LYS A 1 204 ? -36.379 -0.052 30.305 1.00 51.16 204 LYS A C 1
ATOM 1707 O O . LYS A 1 204 ? -37.573 0.038 30.661 1.00 51.16 204 LYS A O 1
#

Organism: Zostera marina (NCBI:txid29655)

Secondary structure (DSSP, 8-state):
-HHHHHHHHHHHHHHHHS------------S-SSTTSPPPHHHHHHHHHHHHHHHHHHHHHHHHHHHHHHHHHHHHHHHHHHHHHHSTT-SHHHHTTTTTS-HHHHHHHHHHHHHHHHHHHHHHH--STTHHHHHHHHHHHHHHHHHHHHHHHHTSSS--GGGTHHHHHHHHHHHHHHHHHHHHHHHHHHHHHHHHHHHHHHT-

Mean predicted aligned error: 13.18 Å

Foldseek 3Di:
DPPVVVVVVVVVVVVVPPPPPDDDDDDPDDPDDDVPDDPDLVVLVVVLVVLVVVLVVVLVVVLVVLLVVLVVVLVVLVVVLVCCVVPPLPDPLNVLCVVPDDSVVVSVLSVLLSVLSVLLNVLSVDDDPVSVVSLVVSQVSLQVSLVVVVVSQVVRPDRDPVNNCRSCVSNVSSVVSVVSVVVSVVVVVVSVVSVVVSVVVVVD